Protein AF-A0AAN9B1Q4-F1 (afdb_monomer)

Organism: NCBI:txid31220

InterPro domains:
  IPR000157 Toll/interleukin-1 receptor homology (TIR) domain [PS50104] (232-283)
  IPR000483 Cysteine-rich flanking region, C-terminal [SM00082] (105-168)
  IPR032675 Leucine-rich repeat domain superfamily [G3DSA:3.80.10.10] (9-176)
  IPR035897 Toll/interleukin-1 receptor homology (TIR) domain superfamily [G3DSA:3.40.50.10140] (231-283)
  IPR035897 Toll/interleukin-1 receptor homology (TIR) domain superfamily [SSF52200] (232-282)

Sequence (283 aa):
MNTNVDMYEEDVYQLLLPLKSLTKLTLHSISKGSLPPDLLWRLPNLKTLVFTGNNLVSSTLGRALANVTTLTSLEVNSNRITVVNENTLPWEFRRTVKWLDMSKNPFSCTCDLMWFRSWLEAVQKNKSVTVKAYPGYNKKFSTYRCHSPVSWKNKDLRVFFASEDLCTVQNPYVVVGVAGGCVLMGLVVLVLAVYRYRWHLRFYLYRLRRSRQLPSQVPGGLLTGGEAVEFFPFDAYLAHSAQDLDWIHDELLPLVEVEHGLRLFVEERDSIPGSLIVDNITK

Mean predicted aligned error: 16.38 Å

Radius of gyration: 47.39 Å; Cα contacts (8 Å, |Δi|>4): 374; chains: 1; bounding box: 82×61×135 Å

pLDDT: mean 82.73, std 15.27, range [33.78, 97.81]

Structure (mmCIF, N/CA/C/O backbone):
data_AF-A0AAN9B1Q4-F1
#
_entry.id   AF-A0AAN9B1Q4-F1
#
loop_
_atom_site.group_PDB
_atom_site.id
_atom_site.type_symbol
_atom_site.label_atom_id
_atom_site.label_alt_id
_atom_site.label_comp_id
_atom_site.label_asym_id
_atom_site.label_entity_id
_atom_site.label_seq_id
_atom_site.pdbx_PDB_ins_code
_atom_site.Cartn_x
_atom_site.Cartn_y
_atom_site.Cartn_z
_atom_site.occupancy
_atom_site.B_iso_or_equiv
_atom_site.auth_seq_id
_atom_site.auth_comp_id
_atom_site.auth_asym_id
_atom_site.auth_atom_id
_atom_site.pdbx_PDB_model_num
ATOM 1 N N . MET A 1 1 ? -15.377 -37.212 38.840 1.00 45.53 1 MET A N 1
ATOM 2 C CA . MET A 1 1 ? -15.537 -36.798 37.431 1.00 45.53 1 MET A CA 1
ATOM 3 C C . MET A 1 1 ? -14.612 -35.616 37.213 1.00 45.53 1 MET A C 1
ATOM 5 O O . MET A 1 1 ? -14.804 -34.602 37.866 1.00 45.53 1 MET A O 1
ATOM 9 N N . ASN A 1 2 ? -13.553 -35.788 36.420 1.00 42.28 2 ASN A N 1
ATOM 10 C CA . ASN A 1 2 ? -12.604 -34.715 36.120 1.00 42.28 2 ASN A CA 1
ATOM 11 C C . ASN A 1 2 ? -13.283 -33.742 35.145 1.00 42.28 2 ASN A C 1
ATOM 13 O O . ASN A 1 2 ? -13.521 -34.104 33.997 1.00 42.28 2 ASN A O 1
ATOM 17 N N . THR A 1 3 ? -13.632 -32.543 35.603 1.00 53.28 3 THR A N 1
ATOM 18 C CA . THR A 1 3 ? -14.240 -31.476 34.789 1.00 53.28 3 THR A CA 1
ATOM 19 C C . THR A 1 3 ? -13.171 -30.510 34.285 1.00 53.28 3 THR A C 1
ATOM 21 O O . THR A 1 3 ? -13.289 -29.300 34.463 1.00 53.28 3 THR A O 1
ATOM 24 N N . ASN A 1 4 ? -12.098 -31.039 33.701 1.00 48.41 4 ASN A N 1
ATOM 25 C CA . ASN A 1 4 ? -11.127 -30.203 33.006 1.00 48.41 4 ASN A CA 1
ATOM 26 C C . ASN A 1 4 ? -11.565 -30.111 31.547 1.00 48.41 4 ASN A C 1
ATOM 28 O O . ASN A 1 4 ? -11.648 -31.128 30.860 1.00 48.41 4 ASN A O 1
ATOM 32 N N . VAL A 1 5 ? -11.902 -28.900 31.114 1.00 61.16 5 VAL A N 1
ATOM 33 C CA . VAL A 1 5 ? -12.187 -28.585 29.715 1.00 61.16 5 VAL A CA 1
ATOM 34 C C . VAL A 1 5 ? -11.008 -27.773 29.206 1.00 61.16 5 VAL A C 1
ATOM 36 O O . VAL A 1 5 ? -10.837 -26.617 29.592 1.00 61.16 5 VAL A O 1
ATOM 39 N N . ASP A 1 6 ? -10.199 -28.389 28.355 1.00 64.06 6 ASP A N 1
ATOM 40 C CA . ASP A 1 6 ? -9.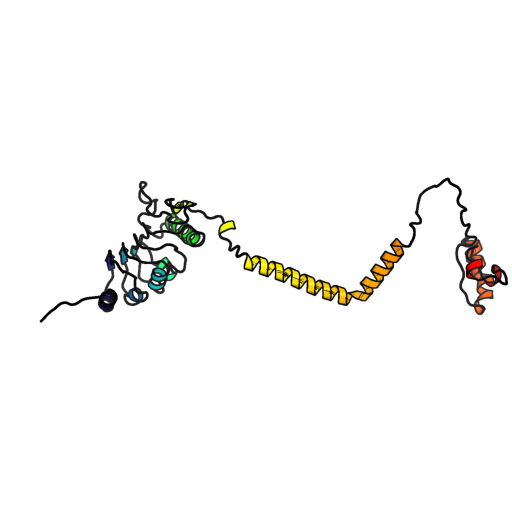158 -27.691 27.614 1.00 64.06 6 ASP A CA 1
ATOM 41 C C . ASP A 1 6 ? -9.799 -27.081 26.363 1.00 64.06 6 ASP A C 1
ATOM 43 O O . ASP A 1 6 ? -10.340 -27.798 25.525 1.00 64.06 6 ASP A O 1
ATOM 47 N N . MET A 1 7 ? -9.779 -25.751 26.257 1.00 59.59 7 MET A N 1
ATOM 48 C CA . MET A 1 7 ? -10.253 -25.030 25.073 1.00 59.59 7 MET A CA 1
ATOM 49 C C . MET A 1 7 ? -9.069 -24.492 24.278 1.00 59.59 7 MET A C 1
ATOM 51 O O . MET A 1 7 ? -8.192 -23.815 24.822 1.00 59.59 7 MET A O 1
ATOM 55 N N . TYR A 1 8 ? -9.076 -24.751 22.977 1.00 69.44 8 TYR A N 1
ATOM 56 C CA . TYR A 1 8 ? -8.133 -24.189 22.025 1.00 69.44 8 TYR A CA 1
ATOM 57 C C . TYR A 1 8 ? -8.682 -22.891 21.419 1.00 69.44 8 TYR A C 1
ATOM 59 O O . TYR A 1 8 ? -9.836 -22.510 21.604 1.00 69.44 8 TYR A O 1
ATOM 67 N N . GLU A 1 9 ? -7.831 -22.171 20.692 1.00 67.31 9 GLU A N 1
ATOM 68 C CA . GLU A 1 9 ? -8.180 -20.870 20.110 1.00 67.31 9 GLU A CA 1
ATOM 69 C C . GLU A 1 9 ? -9.355 -20.962 19.123 1.00 67.31 9 GLU A C 1
ATOM 71 O O . GLU A 1 9 ? -10.247 -20.114 19.131 1.00 67.31 9 GLU A O 1
ATOM 76 N N . GLU A 1 10 ? -9.399 -22.041 18.339 1.00 70.25 10 GLU A N 1
ATOM 77 C CA . GLU A 1 10 ? -10.481 -22.314 17.392 1.00 70.25 10 GLU A CA 1
ATOM 78 C C . GLU A 1 10 ? -11.834 -22.461 18.103 1.00 70.25 10 GLU A C 1
ATOM 80 O O . GLU A 1 10 ? -12.846 -21.941 17.632 1.00 70.25 10 GLU A O 1
ATOM 85 N N . ASP A 1 11 ? -11.838 -23.079 19.288 1.00 73.12 11 ASP A N 1
ATOM 86 C CA . ASP A 1 11 ? -13.041 -23.270 20.100 1.00 73.12 11 ASP A CA 1
ATOM 87 C C . ASP A 1 11 ? -13.580 -21.927 20.605 1.00 73.12 11 ASP A C 1
ATOM 89 O O . ASP A 1 11 ? -14.790 -21.697 20.617 1.00 73.12 11 ASP A O 1
ATOM 93 N N . VAL A 1 12 ? -12.690 -20.987 20.947 1.00 76.31 12 VAL A N 1
ATOM 94 C CA . VAL A 1 12 ? -13.078 -19.622 21.337 1.00 76.31 12 VAL A CA 1
ATOM 95 C C . VAL A 1 12 ? -13.769 -18.905 20.178 1.00 76.31 12 VAL A C 1
ATOM 97 O O . VAL A 1 12 ? -14.789 -18.249 20.387 1.00 76.31 12 VAL A O 1
ATOM 100 N N . TYR A 1 13 ? -13.269 -19.044 18.948 1.00 77.50 13 TYR A N 1
ATOM 101 C CA . TYR A 1 13 ? -13.885 -18.407 17.783 1.00 77.50 13 TYR A CA 1
ATOM 102 C C . TYR A 1 13 ? -15.244 -19.014 17.430 1.00 77.50 13 TYR A C 1
ATOM 104 O O . TYR A 1 13 ? -16.161 -18.266 17.079 1.00 77.50 13 TYR A O 1
ATOM 112 N N . GLN A 1 14 ? -15.420 -20.329 17.601 1.00 80.69 14 GLN A N 1
ATOM 113 C CA . GLN A 1 14 ? -16.720 -20.983 17.423 1.00 80.69 14 GLN A CA 1
ATOM 114 C C . GLN A 1 14 ? -17.773 -20.445 18.401 1.00 80.69 14 GLN A C 1
ATOM 116 O O . GLN A 1 14 ? -18.925 -20.240 18.015 1.00 80.69 14 GLN A O 1
ATOM 121 N N . LEU A 1 15 ? -17.378 -20.113 19.634 1.00 83.31 15 LEU A N 1
ATOM 122 C CA . LEU A 1 15 ? -18.271 -19.508 20.629 1.00 83.31 15 LEU A CA 1
ATOM 123 C C . LEU A 1 15 ? -18.684 -18.067 20.294 1.00 83.31 15 LEU A C 1
ATOM 125 O O . LEU A 1 15 ? -19.696 -17.587 20.803 1.00 83.31 15 LEU A O 1
ATOM 129 N N . LEU A 1 16 ? -17.941 -17.372 19.427 1.00 84.81 16 LEU A N 1
ATOM 130 C CA . LEU A 1 16 ? -18.278 -16.014 18.991 1.00 84.81 16 LEU A CA 1
ATOM 131 C C . LEU A 1 16 ? -19.284 -15.999 17.832 1.00 84.81 16 LEU A C 1
ATOM 133 O O . LEU A 1 16 ? -20.022 -15.026 17.678 1.00 84.81 16 LEU A O 1
ATOM 137 N N . LEU A 1 17 ? -19.361 -17.066 17.029 1.00 84.50 17 LEU A N 1
ATOM 138 C CA . LEU A 1 17 ? -20.218 -17.120 15.835 1.00 84.50 17 LEU A CA 1
ATOM 139 C C . LEU A 1 17 ? -21.723 -16.901 16.091 1.00 84.50 17 LEU A C 1
ATOM 141 O O . LEU A 1 17 ? -22.370 -16.281 15.230 1.00 84.50 17 LEU A O 1
ATOM 145 N N . PRO A 1 18 ? -22.309 -17.363 17.217 1.00 89.62 18 PRO A N 1
ATOM 146 C CA . PRO A 1 18 ? -23.714 -17.120 17.538 1.00 89.62 18 PRO A CA 1
ATOM 147 C C . PRO A 1 18 ? -24.017 -15.662 17.913 1.00 89.62 18 PRO A C 1
ATOM 149 O O . PRO A 1 18 ? -25.175 -15.248 17.866 1.00 89.62 18 PRO A O 1
ATOM 152 N N . LEU A 1 19 ? -23.008 -14.857 18.266 1.00 89.25 19 LEU A N 1
ATOM 153 C CA . LEU A 1 19 ? -23.178 -13.509 18.820 1.00 89.25 19 LEU A CA 1
ATOM 154 C C . LEU A 1 19 ? -23.464 -12.460 17.729 1.00 89.25 19 LEU A C 1
ATOM 156 O O . LEU A 1 19 ? -22.702 -11.519 17.518 1.00 89.25 19 LEU A O 1
ATOM 160 N N . LYS A 1 20 ? -24.596 -12.587 17.027 1.00 89.06 20 LYS A N 1
ATOM 161 C CA . LYS A 1 20 ? -24.953 -11.703 15.898 1.00 89.06 20 LYS A CA 1
ATOM 162 C C . LYS A 1 20 ? -25.157 -10.238 16.282 1.00 89.06 20 LYS A C 1
ATOM 164 O O . LYS A 1 20 ? -24.970 -9.367 15.436 1.00 89.06 20 LYS A O 1
ATOM 169 N N . SER A 1 21 ? -25.499 -9.954 17.536 1.00 92.94 21 SER A N 1
ATOM 170 C CA . SER A 1 21 ? -25.686 -8.590 18.056 1.00 92.94 21 SER A CA 1
ATOM 171 C C . SER A 1 21 ? -24.391 -7.943 18.559 1.00 92.94 21 SER A C 1
ATOM 173 O O . SER A 1 21 ? -24.427 -6.826 19.074 1.00 92.94 21 SER A O 1
ATOM 175 N N . LEU A 1 22 ? -23.248 -8.630 18.453 1.00 92.62 22 LEU A N 1
ATOM 176 C CA . LEU A 1 22 ? -21.974 -8.125 18.950 1.00 92.62 22 LEU A CA 1
ATOM 177 C C . LEU A 1 22 ? -21.543 -6.880 18.164 1.00 92.62 22 LEU A C 1
ATOM 179 O O . LEU A 1 22 ? -21.356 -6.926 16.951 1.00 92.62 22 LEU A O 1
ATOM 183 N N . THR A 1 23 ? -21.361 -5.764 18.869 1.00 94.44 23 THR A N 1
ATOM 184 C CA . THR A 1 23 ? -20.956 -4.477 18.276 1.00 94.44 23 THR A CA 1
ATOM 185 C C . THR A 1 23 ? -19.492 -4.138 18.534 1.00 94.44 23 THR A C 1
ATOM 187 O O . THR A 1 23 ? -18.871 -3.424 17.744 1.00 94.44 23 THR A O 1
ATOM 190 N N . LYS A 1 24 ? -18.921 -4.672 19.616 1.00 95.19 24 LYS A N 1
ATOM 191 C CA . LYS A 1 24 ? -17.523 -4.497 19.998 1.00 95.19 24 LYS A CA 1
ATOM 192 C C . LYS A 1 24 ? -16.929 -5.842 20.395 1.00 95.19 24 LYS A C 1
ATOM 194 O O . LYS A 1 24 ? -17.458 -6.501 21.284 1.00 95.19 24 LYS A O 1
ATOM 199 N N . LEU A 1 25 ? -15.821 -6.206 19.760 1.00 92.19 25 LEU A N 1
ATOM 200 C CA . LEU A 1 25 ? -15.036 -7.395 20.075 1.00 92.19 25 LEU A CA 1
ATOM 201 C C . LEU A 1 25 ? -13.647 -6.955 20.531 1.00 92.19 25 LEU A C 1
ATOM 203 O O . LEU A 1 25 ? -12.976 -6.192 19.835 1.00 92.19 25 LEU A O 1
ATOM 207 N N . THR A 1 26 ? -13.233 -7.441 21.696 1.00 91.25 26 THR A N 1
ATOM 208 C CA . THR A 1 26 ? -11.952 -7.107 22.317 1.00 91.25 26 THR A CA 1
ATOM 209 C C . THR A 1 26 ? -11.206 -8.394 22.649 1.00 91.25 26 THR A C 1
ATOM 211 O O . THR A 1 26 ? -11.715 -9.210 23.411 1.00 91.25 26 THR A O 1
ATOM 214 N N . LEU A 1 27 ? -10.008 -8.563 22.094 1.00 87.69 27 LEU A N 1
ATOM 215 C CA . LEU A 1 27 ? -9.151 -9.736 22.240 1.00 87.69 27 LEU A CA 1
ATOM 216 C C . LEU A 1 27 ? -7.706 -9.271 22.486 1.00 87.69 27 LEU A C 1
ATOM 218 O O . LEU A 1 27 ? -7.063 -8.694 21.606 1.00 87.69 27 LEU A O 1
ATOM 222 N N . HIS A 1 28 ? -7.195 -9.512 23.693 1.00 84.25 28 HIS A N 1
ATOM 223 C CA . HIS A 1 28 ? -5.871 -9.063 24.131 1.00 84.25 28 HIS A CA 1
ATOM 224 C C . HIS A 1 28 ? -4.964 -10.245 24.462 1.00 84.25 28 HIS A C 1
ATOM 226 O O . HIS A 1 28 ? -5.379 -11.140 25.194 1.00 84.25 28 HIS A O 1
ATOM 232 N N . SER A 1 29 ? -3.712 -10.196 23.999 1.00 76.00 29 SER A N 1
ATOM 233 C CA . SER A 1 29 ? -2.635 -11.105 24.429 1.00 76.00 29 SER A CA 1
ATOM 234 C C . SER A 1 29 ? -2.957 -12.605 24.316 1.00 76.00 29 SER A C 1
ATOM 236 O O . SER A 1 29 ? -2.500 -13.415 25.123 1.00 76.00 29 SER A O 1
ATOM 238 N N . ILE A 1 30 ? -3.721 -12.990 23.298 1.00 73.81 30 ILE A N 1
ATOM 239 C CA . ILE A 1 30 ? -3.938 -14.377 22.899 1.00 73.81 30 ILE A CA 1
ATOM 240 C C . ILE A 1 30 ? -2.644 -14.829 22.215 1.00 73.81 30 ILE A C 1
ATOM 242 O O . ILE A 1 30 ? -2.348 -14.478 21.074 1.00 73.81 30 ILE A O 1
ATOM 246 N N . SER A 1 31 ? -1.812 -15.556 22.960 1.00 55.88 31 SER A N 1
ATOM 247 C CA . SER A 1 31 ? -0.397 -15.825 22.656 1.00 55.88 31 SER A CA 1
ATOM 248 C C . SER A 1 31 ? -0.127 -16.579 21.341 1.00 55.88 31 SER A C 1
ATOM 250 O O . SER A 1 31 ? 1.005 -16.553 20.852 1.00 55.88 31 SER A O 1
ATOM 252 N N . LYS A 1 32 ? -1.149 -17.202 20.736 1.00 63.12 32 LYS A N 1
ATOM 253 C CA . LYS A 1 32 ? -1.114 -17.873 19.418 1.00 63.12 32 LYS A CA 1
ATOM 254 C C . LYS A 1 32 ? -2.010 -17.202 18.351 1.00 63.12 32 LYS A C 1
ATOM 256 O O . LYS A 1 32 ? -1.926 -17.556 17.178 1.00 63.12 32 LYS A O 1
ATOM 261 N N . GLY A 1 33 ? -2.687 -16.124 18.759 1.00 61.00 33 GLY A N 1
ATOM 262 C CA . GLY A 1 33 ? -3.753 -15.361 18.115 1.00 61.00 33 GLY A CA 1
ATOM 263 C C . GLY A 1 33 ? -3.608 -15.056 16.632 1.00 61.00 33 GLY A C 1
ATOM 264 O O . GLY A 1 33 ? -3.034 -14.011 16.306 1.00 61.00 33 GLY A O 1
ATOM 265 N N . SER A 1 34 ? -4.183 -15.873 15.750 1.00 69.31 34 SER A N 1
ATOM 266 C CA . SER A 1 34 ? -4.430 -15.488 14.354 1.00 69.31 34 SER A CA 1
ATOM 267 C C . SER A 1 34 ? -5.919 -15.199 14.195 1.00 69.31 34 SER A C 1
ATOM 269 O O . SER A 1 34 ? -6.743 -16.047 14.511 1.00 69.31 34 SER A O 1
ATOM 271 N N . LEU A 1 35 ? -6.275 -14.004 13.722 1.00 81.94 35 LEU A N 1
ATOM 272 C CA . LEU A 1 35 ? -7.672 -13.652 13.476 1.00 81.94 35 LEU A CA 1
ATOM 273 C C . LEU A 1 35 ? -8.222 -14.521 12.326 1.00 81.94 35 LEU A C 1
ATOM 275 O O . LEU A 1 35 ? -7.718 -14.380 11.207 1.00 81.94 35 LEU A O 1
ATOM 279 N N . PRO A 1 36 ? -9.231 -15.385 12.543 1.00 82.81 36 PRO A N 1
ATOM 280 C CA . PRO A 1 36 ? -9.784 -16.198 11.470 1.00 82.81 36 PRO A CA 1
ATOM 281 C C . PRO A 1 36 ? -10.360 -15.285 10.382 1.00 82.81 36 PRO A C 1
ATOM 283 O O . PRO A 1 36 ? -11.092 -14.345 10.713 1.00 82.81 36 PRO A O 1
ATOM 286 N N . PRO A 1 37 ? -10.056 -15.530 9.096 1.00 79.19 37 PRO A N 1
ATOM 287 C CA . PRO A 1 37 ? -10.530 -14.685 8.006 1.00 79.19 37 PRO A CA 1
ATOM 288 C C . PRO A 1 37 ? -12.050 -14.497 7.978 1.00 79.19 37 PRO A C 1
ATOM 290 O O . PRO A 1 37 ? -12.522 -13.422 7.640 1.00 79.19 37 PRO A O 1
ATOM 293 N N . ASP A 1 38 ? -12.822 -15.515 8.353 1.00 85.06 38 ASP A N 1
ATOM 294 C CA . ASP A 1 38 ? -14.280 -15.503 8.247 1.00 85.06 38 ASP A CA 1
ATOM 295 C C . ASP A 1 38 ? -15.001 -15.027 9.515 1.00 85.06 38 ASP A C 1
ATOM 297 O O . ASP A 1 38 ? -16.207 -14.763 9.472 1.00 85.06 38 ASP A O 1
ATOM 301 N N . LEU A 1 39 ? -14.288 -14.859 10.635 1.00 87.31 39 LEU A N 1
ATOM 302 C CA . LEU A 1 39 ? -14.888 -14.461 11.910 1.00 87.31 39 LEU A CA 1
ATOM 303 C C . LEU A 1 39 ? -15.626 -13.124 11.785 1.00 87.31 39 LEU A C 1
ATOM 305 O O . LEU A 1 39 ? -16.782 -13.007 12.194 1.00 87.31 39 LEU A O 1
ATOM 309 N N . LEU A 1 40 ? -14.974 -12.119 11.194 1.00 89.38 40 LEU A N 1
ATOM 310 C CA . LEU A 1 40 ? -15.562 -10.785 11.061 1.00 89.38 40 LEU A CA 1
ATOM 311 C C . LEU A 1 40 ? -16.748 -10.773 10.092 1.00 89.38 40 LEU A C 1
ATOM 313 O O . LEU A 1 40 ? -17.704 -10.034 10.309 1.00 89.38 40 LEU A O 1
ATOM 317 N N . TRP A 1 41 ? -16.734 -11.629 9.067 1.00 89.75 41 TRP A N 1
ATOM 318 C CA . TRP A 1 41 ? -17.828 -11.745 8.096 1.00 89.75 41 TRP A CA 1
ATOM 319 C C . TRP A 1 41 ? -19.100 -12.300 8.737 1.00 89.75 41 TRP A C 1
ATOM 321 O O . TRP A 1 41 ? -20.214 -11.973 8.332 1.00 89.75 41 TRP A O 1
ATOM 331 N N . ARG A 1 42 ? -18.942 -13.138 9.767 1.00 89.31 42 ARG A N 1
ATOM 332 C CA . ARG A 1 42 ? -20.049 -13.760 10.501 1.00 89.31 42 ARG A CA 1
ATOM 333 C C . ARG A 1 42 ? -20.607 -12.879 11.622 1.00 89.31 42 ARG A C 1
ATOM 335 O O . ARG A 1 42 ? -21.599 -13.282 12.241 1.00 89.31 42 ARG A O 1
ATOM 342 N N . LEU A 1 43 ? -20.024 -11.701 11.861 1.00 90.75 43 LEU A N 1
ATOM 343 C CA . LEU A 1 43 ? -20.432 -10.724 12.873 1.00 90.75 43 LEU A CA 1
ATOM 344 C C . LEU A 1 43 ? -20.968 -9.441 12.198 1.00 90.75 43 LEU A C 1
ATOM 346 O O . LEU A 1 43 ? -20.294 -8.411 12.193 1.00 90.75 43 LEU A O 1
ATOM 350 N N . PRO A 1 44 ? -22.197 -9.468 11.644 1.00 89.94 44 PRO A N 1
ATOM 351 C CA . PRO A 1 44 ? -22.702 -8.419 10.751 1.00 89.94 44 PRO A CA 1
ATOM 352 C C . PRO A 1 44 ? -22.931 -7.063 11.430 1.00 89.94 44 PRO A C 1
ATOM 354 O O . PRO A 1 44 ? -23.078 -6.061 10.746 1.00 89.94 44 PRO A O 1
ATOM 357 N N . ASN A 1 45 ? -22.984 -7.011 12.763 1.00 92.81 45 ASN A N 1
ATOM 358 C CA . ASN A 1 45 ? -23.200 -5.776 13.521 1.00 92.81 45 ASN A CA 1
ATOM 359 C C . ASN A 1 45 ? -21.918 -5.227 14.162 1.00 92.81 45 ASN A C 1
ATOM 361 O O . ASN A 1 45 ? -21.976 -4.244 14.908 1.00 92.81 45 ASN A O 1
ATOM 365 N N . LEU A 1 46 ? -20.764 -5.845 13.890 1.00 94.31 46 LEU A N 1
ATOM 366 C CA . LEU A 1 46 ? -19.510 -5.463 14.518 1.00 94.31 46 LEU A CA 1
ATOM 367 C C . LEU A 1 46 ? -19.044 -4.099 13.999 1.00 94.31 46 LEU A C 1
ATOM 369 O O . LEU A 1 46 ? -18.875 -3.896 12.797 1.00 94.31 46 LEU A O 1
ATOM 373 N N . LYS A 1 47 ? -18.820 -3.163 14.925 1.00 96.38 47 LYS A N 1
ATOM 374 C CA . LYS A 1 47 ? -18.379 -1.785 14.650 1.00 96.38 47 LYS A CA 1
ATOM 375 C C . LYS A 1 47 ? -16.972 -1.502 15.157 1.00 96.38 47 LYS A C 1
ATOM 377 O O . LYS A 1 47 ? -16.291 -0.649 14.585 1.00 96.38 47 LYS A O 1
ATOM 382 N N . THR A 1 48 ? -16.543 -2.205 16.202 1.00 96.75 48 THR A N 1
ATOM 383 C CA . THR A 1 48 ? -15.242 -2.002 16.843 1.00 96.75 48 THR A CA 1
ATOM 384 C C . THR A 1 48 ? -14.538 -3.332 17.054 1.00 96.75 48 THR A C 1
ATOM 386 O O . THR A 1 48 ? -15.075 -4.215 17.722 1.00 96.75 48 THR A O 1
ATOM 389 N N . LEU A 1 49 ? -13.319 -3.441 16.535 1.00 94.75 49 LEU A N 1
ATOM 390 C CA . LEU A 1 49 ? -12.423 -4.563 16.779 1.00 94.75 49 LEU A CA 1
ATOM 391 C C . LEU A 1 49 ? -11.170 -4.062 17.493 1.00 94.75 49 LEU A C 1
ATOM 393 O O . LEU A 1 49 ? -10.456 -3.208 16.972 1.00 94.75 49 LEU A O 1
ATOM 397 N N . VAL A 1 50 ? -10.897 -4.628 18.664 1.00 94.19 50 VAL A N 1
ATOM 398 C CA . VAL A 1 50 ? -9.656 -4.426 19.411 1.00 94.19 50 VAL A CA 1
ATOM 399 C C . VAL A 1 50 ? -8.935 -5.767 19.475 1.00 94.19 50 VAL A C 1
ATOM 401 O O . VAL A 1 50 ? -9.389 -6.682 20.151 1.00 94.19 50 VAL A O 1
ATOM 404 N N . PHE A 1 51 ? -7.832 -5.897 18.749 1.00 92.19 51 PHE A N 1
ATOM 405 C CA . PHE A 1 51 ? -7.011 -7.100 18.643 1.00 92.19 51 PHE A CA 1
ATOM 406 C C . PHE A 1 51 ? -5.548 -6.745 18.944 1.00 92.19 51 PHE A C 1
ATOM 408 O O . PHE A 1 51 ? -4.686 -6.773 18.067 1.00 92.19 51 PHE A O 1
ATOM 415 N N . THR A 1 52 ? -5.268 -6.333 20.180 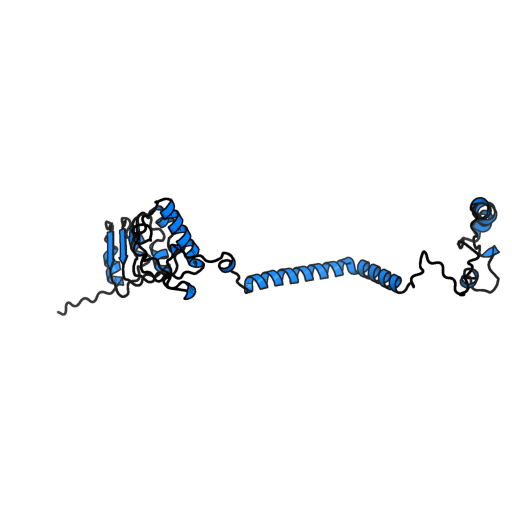1.00 91.31 52 THR A N 1
ATOM 416 C CA . THR A 1 52 ? -3.972 -5.765 20.589 1.00 91.31 52 THR A CA 1
ATOM 417 C C . THR A 1 52 ? -3.065 -6.816 21.227 1.00 91.31 52 THR A C 1
ATOM 419 O O . THR A 1 52 ? -3.502 -7.542 22.119 1.00 91.31 52 THR A O 1
ATOM 422 N N . GLY A 1 53 ? -1.774 -6.817 20.879 1.00 90.06 53 GLY A N 1
ATOM 423 C CA . GLY A 1 53 ? -0.779 -7.653 21.570 1.00 90.06 53 GLY A CA 1
ATOM 424 C C . GLY A 1 53 ? -0.766 -9.123 21.141 1.00 90.06 53 GLY A C 1
ATOM 425 O O . GLY A 1 53 ? -0.389 -9.973 21.941 1.00 90.06 53 GLY A O 1
ATOM 426 N N . ASN A 1 54 ? -1.204 -9.428 19.917 1.00 89.38 54 ASN A N 1
ATOM 427 C CA . ASN A 1 54 ? -1.296 -10.789 19.377 1.00 89.38 54 ASN A CA 1
ATOM 428 C C . ASN A 1 54 ? -0.252 -11.013 18.256 1.00 89.38 54 ASN A C 1
ATOM 430 O O . ASN A 1 54 ? 0.702 -10.247 18.104 1.00 89.38 54 ASN A O 1
ATOM 434 N N . ASN A 1 55 ? -0.419 -12.064 17.443 1.00 89.25 55 ASN A N 1
ATOM 435 C CA . ASN A 1 55 ? 0.476 -12.400 16.326 1.00 89.25 55 ASN A CA 1
ATOM 436 C C . ASN A 1 55 ? -0.135 -12.081 14.948 1.00 89.25 55 ASN A C 1
ATOM 438 O O . ASN A 1 55 ? 0.177 -12.751 13.962 1.00 89.25 55 ASN A O 1
ATOM 442 N N . LEU A 1 56 ? -0.996 -11.061 14.850 1.00 90.94 56 LEU A N 1
ATOM 443 C CA . LEU A 1 56 ? -1.660 -10.725 13.590 1.00 90.94 56 LEU A CA 1
ATOM 444 C C . LEU A 1 56 ? -0.655 -10.269 12.523 1.00 90.94 56 LEU A C 1
ATOM 446 O O . LEU A 1 56 ? 0.174 -9.394 12.771 1.00 90.94 56 LEU A O 1
ATOM 450 N N . VAL A 1 57 ? -0.773 -10.834 11.322 1.00 93.00 57 VAL A N 1
ATOM 451 C CA . VAL A 1 57 ? 0.043 -10.498 10.145 1.00 93.00 57 VAL A CA 1
ATOM 452 C C . VAL A 1 57 ? -0.802 -9.834 9.059 1.00 93.00 57 VAL A C 1
ATOM 454 O O . VAL A 1 57 ? -2.021 -10.010 9.005 1.00 93.00 57 VAL A O 1
ATOM 457 N N . SER A 1 58 ? -0.145 -9.100 8.159 1.00 93.69 58 SER A N 1
ATOM 458 C CA . SER A 1 58 ? -0.780 -8.293 7.109 1.00 93.69 58 SER A CA 1
ATOM 459 C C . SER A 1 58 ? -1.775 -9.063 6.233 1.00 93.69 58 SER A C 1
ATOM 461 O O . SER A 1 58 ? -2.888 -8.595 6.004 1.00 93.69 58 SER A O 1
ATOM 463 N N . SER A 1 59 ? -1.406 -10.262 5.773 1.00 91.38 59 SER A N 1
ATOM 464 C CA . SER A 1 59 ? -2.242 -11.081 4.883 1.00 91.38 59 SER A CA 1
ATOM 465 C C . SER A 1 59 ? -3.514 -11.591 5.563 1.00 91.38 59 SER A C 1
ATOM 467 O O . SER A 1 59 ? -4.575 -11.662 4.945 1.00 91.38 59 SER A O 1
ATOM 469 N N . THR A 1 60 ? -3.429 -11.947 6.843 1.00 91.06 60 THR A N 1
ATOM 470 C CA . THR A 1 60 ? -4.581 -12.399 7.627 1.00 91.06 60 THR A CA 1
ATOM 471 C C . THR A 1 60 ? -5.528 -11.244 7.925 1.00 91.06 60 THR A C 1
ATOM 473 O O . THR A 1 60 ? -6.732 -11.409 7.755 1.00 91.06 60 THR A O 1
ATOM 476 N N . LEU A 1 61 ? -5.002 -10.061 8.264 1.00 93.38 61 LEU A N 1
ATOM 477 C CA . LEU A 1 61 ? -5.825 -8.863 8.444 1.00 93.38 61 LEU A CA 1
ATOM 478 C C . LEU A 1 61 ? -6.569 -8.484 7.155 1.00 93.38 61 LEU A C 1
ATOM 480 O O . LEU A 1 61 ? -7.775 -8.262 7.202 1.00 93.38 61 LEU A O 1
ATOM 484 N N . GLY A 1 62 ? -5.877 -8.467 6.011 1.00 94.12 62 GLY A N 1
ATOM 485 C CA . GLY A 1 62 ? -6.489 -8.148 4.719 1.00 94.12 62 GLY A CA 1
ATOM 486 C C . GLY A 1 62 ? -7.639 -9.084 4.356 1.00 94.12 62 GLY A C 1
ATOM 487 O O . GLY A 1 62 ? -8.713 -8.627 3.971 1.00 94.12 62 GLY A O 1
ATOM 488 N N . ARG A 1 63 ? -7.454 -10.395 4.568 1.00 92.75 63 ARG A N 1
ATOM 489 C CA . ARG A 1 63 ? -8.527 -11.381 4.384 1.00 92.75 63 ARG A CA 1
ATOM 490 C C . ARG A 1 63 ? -9.678 -11.153 5.363 1.00 92.75 63 ARG A C 1
ATOM 492 O O . ARG A 1 63 ? -10.815 -11.102 4.926 1.00 92.75 63 ARG A O 1
ATOM 499 N N . ALA A 1 64 ? -9.400 -10.954 6.650 1.00 91.56 64 ALA A N 1
ATOM 500 C CA . ALA A 1 64 ? -10.447 -10.745 7.650 1.00 91.56 64 ALA A CA 1
ATOM 501 C C . ALA A 1 64 ? -11.290 -9.485 7.391 1.00 91.56 64 ALA A C 1
ATOM 503 O O . ALA A 1 64 ? -12.491 -9.478 7.641 1.00 91.56 64 ALA A O 1
ATOM 504 N N . LEU A 1 65 ? -10.673 -8.422 6.870 1.00 93.88 65 LEU A N 1
ATOM 505 C CA . LEU A 1 65 ? -11.354 -7.173 6.521 1.00 93.88 65 LEU A CA 1
ATOM 506 C C . LEU A 1 65 ? -12.030 -7.202 5.145 1.00 93.88 65 LEU A C 1
ATOM 508 O O . LEU A 1 65 ? -12.803 -6.291 4.837 1.00 93.88 65 LEU A O 1
ATOM 512 N N . ALA A 1 66 ? -11.754 -8.205 4.306 1.00 90.19 66 ALA A N 1
ATOM 513 C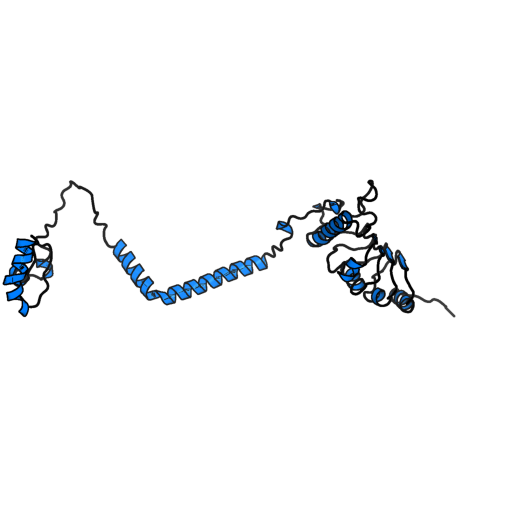 CA . ALA A 1 66 ? -12.434 -8.347 3.024 1.00 90.19 66 ALA A CA 1
ATOM 514 C C . ALA A 1 66 ? -13.946 -8.453 3.268 1.00 90.19 66 ALA A C 1
ATOM 516 O O . ALA A 1 66 ? -14.371 -9.132 4.191 1.00 90.19 66 ALA A O 1
ATOM 517 N N . ASN A 1 67 ? -14.771 -7.762 2.485 1.00 84.06 67 ASN A N 1
ATOM 518 C CA . ASN A 1 67 ? -16.237 -7.763 2.618 1.00 84.06 67 ASN A CA 1
ATOM 519 C C . ASN A 1 67 ? -16.808 -7.238 3.956 1.00 84.06 67 ASN A C 1
ATOM 521 O O . ASN A 1 67 ? -18.022 -7.285 4.151 1.00 84.06 67 ASN A O 1
ATOM 525 N N . VAL A 1 68 ? -15.988 -6.703 4.867 1.00 89.06 68 VAL A N 1
ATOM 526 C CA . VAL A 1 68 ? -16.476 -6.087 6.110 1.00 89.06 68 VAL A CA 1
ATOM 527 C C . VAL A 1 68 ? -16.824 -4.621 5.855 1.00 89.06 68 VAL A C 1
ATOM 529 O O . VAL A 1 68 ? -15.942 -3.798 5.623 1.00 89.06 68 VAL A O 1
ATOM 532 N N . THR A 1 69 ? -18.112 -4.284 5.945 1.00 90.06 69 THR A N 1
ATOM 533 C CA . THR A 1 69 ? -18.647 -2.937 5.654 1.00 90.06 69 THR A CA 1
ATOM 534 C C . THR A 1 69 ? -19.201 -2.206 6.880 1.00 90.06 69 THR A C 1
ATOM 536 O O . THR A 1 69 ? -19.598 -1.046 6.795 1.00 90.06 69 THR A O 1
ATOM 539 N N . THR A 1 70 ? -19.243 -2.852 8.045 1.00 92.81 70 THR A N 1
ATOM 540 C CA . THR A 1 70 ? -19.815 -2.265 9.271 1.00 92.81 70 THR A CA 1
ATOM 541 C C . THR A 1 70 ? -18.766 -1.753 10.246 1.00 92.81 70 THR A C 1
ATOM 543 O O . THR A 1 70 ? -19.075 -0.945 11.127 1.00 92.81 70 THR A O 1
ATOM 546 N N . LEU A 1 71 ? -17.520 -2.207 10.098 1.00 95.38 71 LEU A N 1
ATOM 547 C CA . LEU A 1 71 ? -16.444 -1.898 11.026 1.00 95.38 71 LEU A CA 1
ATOM 548 C C . LEU A 1 71 ? -16.003 -0.437 10.869 1.00 95.38 71 LEU A C 1
ATOM 550 O O . LEU A 1 71 ? -15.611 0.006 9.791 1.00 95.38 71 LEU A O 1
ATOM 554 N N . THR A 1 72 ? -16.055 0.310 11.969 1.00 97.00 72 THR A N 1
ATOM 555 C CA . THR A 1 72 ? -15.699 1.738 12.034 1.00 97.00 72 THR A CA 1
ATOM 556 C C . THR A 1 72 ? -14.446 2.015 12.857 1.00 97.00 72 THR A C 1
ATOM 558 O O . THR A 1 72 ? -13.831 3.069 12.697 1.00 97.00 72 THR A O 1
ATOM 561 N N . SER A 1 73 ? -14.067 1.095 13.746 1.00 97.38 73 SER A N 1
ATOM 562 C CA . SER A 1 73 ? -12.900 1.222 14.615 1.00 97.38 73 SER A CA 1
ATOM 563 C C . SER A 1 73 ? -12.071 -0.057 14.596 1.00 97.38 73 SER A C 1
ATOM 565 O O . SER A 1 73 ? -12.606 -1.143 14.834 1.00 97.38 73 SER A O 1
ATOM 567 N N . LEU A 1 74 ? -10.775 0.082 14.316 1.00 96.88 74 LEU A N 1
ATOM 568 C CA . LEU A 1 74 ? -9.815 -1.016 14.261 1.00 96.88 74 LEU A CA 1
ATOM 569 C C . LEU A 1 74 ? -8.575 -0.681 15.098 1.00 96.88 74 LEU A C 1
ATOM 571 O O . LEU A 1 74 ? -7.789 0.193 14.735 1.00 96.88 74 LEU A O 1
ATOM 575 N N . GLU A 1 75 ? -8.370 -1.415 16.188 1.00 95.44 75 GLU A N 1
ATOM 576 C CA . GLU A 1 75 ? -7.176 -1.331 17.032 1.00 95.44 75 GLU A CA 1
ATOM 577 C C . GLU A 1 75 ? -6.405 -2.655 16.947 1.00 95.44 75 GLU A C 1
ATOM 579 O O . GLU A 1 75 ? -6.795 -3.655 17.536 1.00 95.44 75 GLU A O 1
ATOM 584 N N . VAL A 1 76 ? -5.311 -2.675 16.187 1.00 94.62 76 VAL A N 1
ATOM 585 C CA . VAL A 1 76 ? -4.430 -3.835 15.944 1.00 94.62 76 VAL A CA 1
ATOM 586 C C . VAL A 1 76 ? -2.980 -3.510 16.309 1.00 94.62 76 VAL A C 1
ATOM 588 O O . VAL A 1 76 ? -2.019 -3.987 15.698 1.00 94.62 76 VAL A O 1
ATOM 591 N N . ASN A 1 77 ? -2.797 -2.668 17.318 1.00 93.81 77 ASN A N 1
ATOM 592 C CA . ASN A 1 77 ? -1.486 -2.284 17.812 1.00 93.81 77 ASN A CA 1
ATOM 593 C C . ASN A 1 77 ? -0.746 -3.449 18.494 1.00 93.81 77 ASN A C 1
ATOM 595 O O . ASN A 1 77 ? -1.359 -4.376 19.024 1.00 93.81 77 ASN A O 1
ATOM 599 N N . SER A 1 78 ? 0.587 -3.387 18.506 1.00 93.06 78 SER A N 1
ATOM 600 C CA . SER A 1 78 ? 1.459 -4.427 19.079 1.00 93.06 78 SER A CA 1
ATOM 601 C C . SER A 1 78 ? 1.239 -5.824 18.466 1.00 93.06 78 SER A C 1
ATOM 603 O O . SER A 1 78 ? 1.130 -6.802 19.198 1.00 93.06 78 SER A O 1
ATOM 605 N N . ASN A 1 79 ? 1.143 -5.917 17.137 1.00 94.06 79 ASN A N 1
ATOM 606 C CA . ASN A 1 79 ? 1.067 -7.184 16.396 1.00 94.06 79 ASN A CA 1
ATOM 607 C C . ASN A 1 79 ? 2.325 -7.392 15.523 1.00 94.06 79 ASN A C 1
ATOM 609 O O . ASN A 1 79 ? 3.367 -6.779 15.763 1.00 94.06 79 ASN A O 1
ATOM 613 N N . ARG A 1 80 ? 2.250 -8.264 14.508 1.00 94.06 80 ARG A N 1
ATOM 614 C CA . ARG A 1 80 ? 3.333 -8.593 13.564 1.00 94.06 80 ARG A CA 1
ATOM 615 C C . ARG A 1 80 ? 3.050 -8.085 12.145 1.00 94.06 80 ARG A C 1
ATOM 617 O O . ARG A 1 80 ? 3.439 -8.715 11.163 1.00 94.06 80 ARG A O 1
ATOM 624 N N . ILE A 1 81 ? 2.359 -6.955 12.022 1.00 95.25 81 ILE A N 1
ATOM 625 C CA . ILE A 1 81 ? 2.041 -6.349 10.725 1.00 95.25 81 ILE A CA 1
ATOM 626 C C . ILE A 1 81 ? 3.300 -5.664 10.186 1.00 95.25 81 ILE A C 1
ATOM 628 O O . ILE A 1 81 ? 3.830 -4.743 10.802 1.00 95.25 81 ILE A O 1
ATOM 632 N N . THR A 1 82 ? 3.788 -6.115 9.034 1.00 95.81 82 THR A N 1
ATOM 633 C CA . THR A 1 82 ? 5.027 -5.602 8.432 1.00 95.81 82 THR A CA 1
ATOM 634 C C . THR A 1 82 ? 4.734 -4.658 7.273 1.00 95.81 82 THR A C 1
ATOM 636 O O . THR A 1 82 ? 5.244 -3.544 7.242 1.00 95.81 82 THR A O 1
ATOM 639 N N . VAL A 1 83 ? 3.879 -5.073 6.340 1.00 94.56 83 VAL A N 1
ATOM 640 C CA . VAL A 1 83 ? 3.507 -4.294 5.152 1.00 94.56 83 VAL A CA 1
ATOM 641 C C . VAL A 1 83 ? 2.010 -4.021 5.155 1.00 94.56 83 VAL A C 1
ATOM 643 O O . VAL A 1 83 ? 1.204 -4.907 5.438 1.00 94.56 83 VAL A O 1
ATOM 646 N N . VAL A 1 84 ? 1.616 -2.797 4.837 1.00 96.56 84 VAL A N 1
ATOM 647 C CA . VAL A 1 84 ? 0.213 -2.412 4.693 1.00 96.56 84 VAL A CA 1
ATOM 648 C C . VAL A 1 84 ? 0.041 -1.839 3.293 1.00 96.56 84 VAL A C 1
ATOM 650 O O . VAL A 1 84 ? 0.739 -0.907 2.911 1.00 96.56 84 VAL A O 1
ATOM 653 N N . ASN A 1 85 ? -0.861 -2.431 2.524 1.00 94.31 85 ASN A N 1
ATOM 654 C CA . ASN A 1 85 ? -1.212 -2.009 1.175 1.00 94.31 85 ASN A CA 1
ATOM 655 C C . ASN A 1 85 ? -2.736 -2.107 0.989 1.00 94.31 85 ASN A C 1
ATOM 657 O O . ASN A 1 85 ? -3.479 -2.365 1.941 1.00 94.31 85 ASN A O 1
ATOM 661 N N . GLU A 1 86 ? -3.196 -1.936 -0.244 1.00 94.44 86 GLU A N 1
ATOM 662 C CA . GLU A 1 86 ? -4.615 -1.969 -0.620 1.00 94.44 86 GLU A CA 1
ATOM 663 C C . GLU A 1 86 ? -5.286 -3.313 -0.333 1.00 94.44 86 GLU A C 1
ATOM 665 O O . GLU A 1 86 ? -6.492 -3.347 -0.099 1.00 94.44 86 GLU A O 1
ATOM 670 N N . ASN A 1 87 ? -4.509 -4.399 -0.297 1.00 92.75 87 ASN A N 1
ATOM 671 C CA . ASN A 1 87 ? -4.996 -5.726 0.066 1.00 92.75 87 ASN A CA 1
ATOM 672 C C . ASN A 1 87 ? -5.079 -5.896 1.589 1.00 92.75 87 ASN A C 1
ATOM 674 O O . ASN A 1 87 ? -5.999 -6.542 2.081 1.00 92.75 87 ASN A O 1
ATOM 678 N N . THR A 1 88 ? -4.145 -5.311 2.350 1.00 95.25 88 THR A N 1
ATOM 679 C CA . THR A 1 88 ? -4.189 -5.315 3.825 1.00 95.25 88 THR A CA 1
ATOM 680 C C . THR A 1 88 ? -5.341 -4.465 4.362 1.00 95.25 88 THR A C 1
ATOM 682 O O . THR A 1 88 ? -5.969 -4.849 5.345 1.00 95.25 88 THR A O 1
ATOM 685 N N . LEU A 1 89 ? -5.622 -3.318 3.731 1.00 95.75 89 LEU A N 1
ATOM 686 C CA . LEU A 1 89 ? -6.755 -2.439 4.044 1.00 95.75 89 LEU A CA 1
ATOM 687 C C . LEU A 1 89 ? -7.654 -2.286 2.800 1.00 95.75 89 LEU A C 1
ATOM 689 O O . LEU A 1 89 ? -7.526 -1.298 2.061 1.00 95.75 89 LEU A O 1
ATOM 693 N N . PRO A 1 90 ? -8.574 -3.243 2.567 1.00 94.88 90 PRO A N 1
ATOM 694 C CA . PRO A 1 90 ? -9.453 -3.251 1.402 1.00 94.88 90 PRO A CA 1
ATOM 695 C C . PRO A 1 90 ? -10.296 -1.982 1.267 1.00 94.88 90 PRO A C 1
ATOM 697 O O . PRO A 1 90 ? -10.581 -1.286 2.244 1.00 94.88 90 PRO A O 1
ATOM 700 N N . TRP A 1 91 ? -10.729 -1.696 0.037 1.00 94.06 91 TRP A N 1
ATOM 701 C CA . TRP A 1 91 ? -11.591 -0.551 -0.280 1.00 94.06 91 TRP A CA 1
ATOM 702 C C . TRP A 1 91 ? -12.850 -0.487 0.597 1.00 94.06 91 TRP A C 1
ATOM 704 O O . TRP A 1 91 ? -13.153 0.577 1.134 1.00 94.06 91 TRP A O 1
ATOM 714 N N . GLU A 1 92 ? -13.526 -1.620 0.799 1.00 91.31 92 GLU A N 1
ATOM 715 C CA . GLU A 1 92 ? -14.761 -1.683 1.591 1.00 91.31 92 GLU A CA 1
ATOM 716 C C . GLU A 1 92 ? -14.559 -1.182 3.025 1.00 91.31 92 GLU A C 1
ATOM 718 O O . GLU A 1 92 ? -15.295 -0.311 3.489 1.00 91.31 92 GLU A O 1
ATOM 723 N N . PHE A 1 93 ? -13.489 -1.633 3.684 1.00 94.25 93 PHE A N 1
ATOM 724 C CA . PHE A 1 93 ? -13.127 -1.174 5.023 1.00 94.25 93 PHE A CA 1
ATOM 725 C C . PHE A 1 93 ? -12.692 0.302 5.040 1.00 94.25 93 PHE A C 1
ATOM 727 O O . PHE A 1 93 ? -13.050 1.063 5.943 1.00 94.25 93 PHE A O 1
ATOM 734 N N . ARG A 1 94 ? -11.929 0.749 4.032 1.00 94.44 94 ARG A N 1
ATOM 735 C CA . ARG A 1 94 ? -11.439 2.138 3.955 1.00 94.44 94 ARG A CA 1
ATOM 736 C C . ARG A 1 94 ? -12.562 3.176 3.883 1.00 94.44 94 ARG A C 1
ATOM 738 O O . ARG A 1 94 ? -12.338 4.315 4.283 1.00 94.44 94 ARG A O 1
ATOM 745 N N . ARG A 1 95 ? -13.752 2.809 3.397 1.00 93.44 95 ARG A N 1
ATOM 746 C CA . ARG A 1 95 ? -14.925 3.701 3.351 1.00 93.44 95 ARG A CA 1
ATOM 747 C C . ARG A 1 95 ? -15.593 3.902 4.708 1.00 93.44 95 ARG A C 1
ATOM 749 O O . ARG A 1 95 ? -16.291 4.896 4.895 1.00 93.44 95 ARG A O 1
ATOM 756 N N . THR A 1 96 ? -15.435 2.951 5.623 1.00 94.75 96 THR A N 1
ATOM 757 C CA . THR A 1 96 ? -16.224 2.876 6.861 1.00 94.75 96 THR A CA 1
ATOM 758 C C . THR A 1 96 ? -15.392 3.222 8.089 1.00 94.75 96 THR A C 1
ATOM 760 O O . THR A 1 96 ? -15.936 3.702 9.087 1.00 94.75 96 THR A O 1
ATOM 763 N N . VAL A 1 97 ? -14.074 3.014 8.017 1.00 96.25 97 VAL A N 1
ATOM 764 C CA . VAL A 1 97 ? -13.142 3.295 9.108 1.00 96.25 97 VAL A CA 1
ATOM 765 C C . VAL A 1 97 ? -13.140 4.778 9.487 1.00 96.25 97 VAL A C 1
ATOM 767 O O . VAL A 1 97 ? -13.012 5.671 8.655 1.00 96.25 97 VAL A O 1
ATOM 770 N N . LYS A 1 98 ? -13.258 5.034 10.787 1.00 95.94 98 LYS A N 1
ATOM 771 C CA . LYS A 1 98 ? -13.167 6.360 11.414 1.00 95.94 98 LYS A CA 1
ATOM 772 C C . LYS A 1 98 ? -12.059 6.419 12.460 1.00 95.94 98 LYS A C 1
ATOM 774 O O . LYS A 1 98 ? -11.537 7.497 12.727 1.00 95.94 98 LYS A O 1
ATOM 779 N N . TRP A 1 99 ? -11.697 5.271 13.030 1.00 95.44 99 TRP A N 1
ATOM 780 C CA . TRP A 1 99 ? -10.690 5.133 14.079 1.00 95.44 99 TRP A CA 1
ATOM 781 C C . TRP A 1 99 ? -9.732 3.990 13.748 1.00 95.44 99 TRP A C 1
ATOM 783 O O . TRP A 1 99 ? -10.172 2.874 13.467 1.00 95.44 99 TRP A O 1
ATOM 793 N N . LEU A 1 100 ? -8.428 4.270 13.774 1.00 95.56 100 LEU A N 1
ATOM 794 C CA . LEU A 1 100 ? -7.388 3.295 13.449 1.00 95.56 100 LEU A CA 1
ATOM 795 C C . LEU A 1 100 ? -6.218 3.375 14.435 1.00 95.56 100 LEU A C 1
ATOM 797 O O . LEU A 1 100 ? -5.663 4.449 14.662 1.00 95.56 100 LEU A O 1
ATOM 801 N N . ASP A 1 101 ? -5.789 2.231 14.961 1.00 94.44 101 ASP A N 1
ATOM 802 C CA . ASP A 1 101 ? -4.538 2.087 15.707 1.00 94.44 101 ASP A CA 1
ATOM 803 C C . ASP A 1 101 ? -3.766 0.854 15.220 1.00 94.44 101 ASP A C 1
ATOM 805 O O . ASP A 1 101 ? -4.123 -0.279 15.522 1.00 94.44 101 ASP A O 1
ATOM 809 N N . MET A 1 102 ? -2.691 1.066 14.464 1.00 94.94 102 MET A N 1
ATOM 810 C CA . MET A 1 102 ? -1.736 0.032 14.055 1.00 94.94 102 MET A CA 1
ATOM 811 C C . MET A 1 102 ? -0.358 0.261 14.694 1.00 94.94 102 MET A C 1
ATOM 813 O O . MET A 1 102 ? 0.648 -0.256 14.209 1.00 94.94 102 MET A O 1
ATOM 817 N N . SER A 1 103 ? -0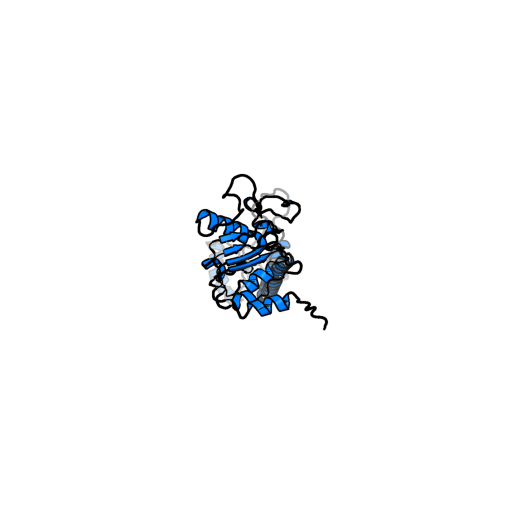.278 1.045 15.772 1.00 92.88 103 SER A N 1
ATOM 818 C CA . SER A 1 103 ? 0.991 1.381 16.420 1.00 92.88 103 SER A CA 1
ATOM 819 C C . SER A 1 103 ? 1.767 0.158 16.920 1.00 92.88 103 SER A C 1
ATOM 821 O O . SER A 1 103 ? 1.206 -0.914 17.140 1.00 92.88 103 SER A O 1
ATOM 823 N N . LYS A 1 104 ? 3.081 0.310 17.144 1.00 93.00 104 LYS A N 1
ATOM 824 C CA . LYS A 1 104 ? 3.943 -0.749 17.712 1.00 93.00 104 LYS A CA 1
ATOM 825 C C . LYS A 1 104 ? 3.969 -2.054 16.894 1.00 93.00 104 LYS A C 1
ATOM 827 O O . LYS A 1 104 ? 4.243 -3.114 17.445 1.00 93.00 104 LYS A O 1
ATOM 832 N N . ASN A 1 105 ? 3.698 -1.979 15.594 1.00 95.44 105 ASN A N 1
ATOM 833 C CA . ASN A 1 105 ? 3.899 -3.076 14.652 1.00 95.44 105 ASN A CA 1
ATOM 834 C C . ASN A 1 105 ? 5.289 -2.972 13.986 1.00 95.44 105 ASN A C 1
ATOM 836 O O . ASN A 1 105 ? 5.803 -1.860 13.827 1.00 95.44 105 ASN A O 1
ATOM 840 N N . PRO A 1 106 ? 5.920 -4.098 13.605 1.00 96.19 106 PRO A N 1
ATOM 841 C CA . PRO A 1 106 ? 7.251 -4.120 13.005 1.00 96.19 106 PRO A CA 1
ATOM 842 C C . PRO A 1 106 ? 7.214 -3.741 11.515 1.00 96.19 106 PRO A C 1
ATOM 844 O O . PRO A 1 106 ? 7.492 -4.566 10.647 1.00 96.19 106 PRO A O 1
ATOM 847 N N . PHE A 1 107 ? 6.881 -2.487 11.205 1.00 96.56 107 PHE A N 1
ATOM 848 C C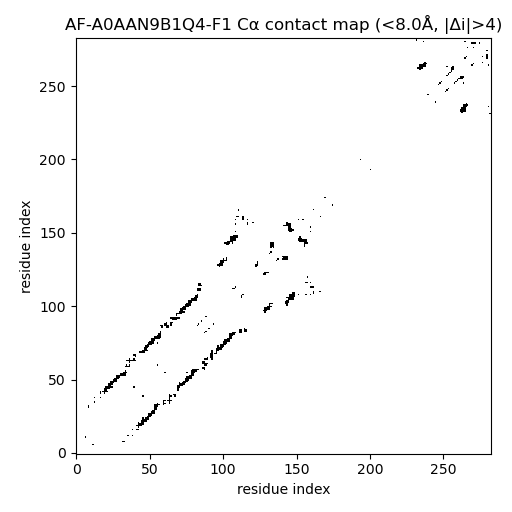A . PHE A 1 107 ? 6.717 -2.030 9.825 1.00 96.56 107 PHE A CA 1
ATOM 849 C C . PHE A 1 107 ? 7.996 -2.193 8.990 1.00 96.56 107 PHE A C 1
ATOM 851 O O . PHE A 1 107 ? 9.071 -1.734 9.381 1.00 96.56 107 PHE A O 1
ATOM 858 N N . SER A 1 108 ? 7.871 -2.808 7.817 1.00 95.94 108 SER A N 1
ATOM 859 C CA . SER A 1 108 ? 8.943 -2.916 6.833 1.00 95.94 108 SER A CA 1
ATOM 860 C C . SER A 1 108 ? 8.865 -1.739 5.878 1.00 95.94 108 SER A C 1
ATOM 862 O O . SER A 1 108 ? 8.051 -1.724 4.963 1.00 95.94 108 SER A O 1
ATOM 864 N N . CYS A 1 109 ? 9.709 -0.741 6.108 1.00 94.00 109 CYS A N 1
ATOM 865 C CA . CYS A 1 109 ? 9.813 0.479 5.319 1.00 94.00 109 CYS A CA 1
ATOM 866 C C . CYS A 1 109 ? 10.582 0.224 4.020 1.00 94.00 109 CYS A C 1
ATOM 868 O O . CYS A 1 109 ? 11.717 0.658 3.826 1.00 94.00 109 CYS A O 1
ATOM 870 N N . THR A 1 110 ? 9.937 -0.548 3.153 1.00 91.19 110 THR A N 1
ATOM 871 C CA . THR A 1 110 ? 10.303 -0.820 1.764 1.00 91.19 110 THR A CA 1
ATOM 872 C C . THR A 1 110 ? 9.284 -0.158 0.836 1.00 91.19 110 THR A C 1
ATOM 874 O O . THR A 1 110 ? 8.326 0.479 1.285 1.00 91.19 110 THR A O 1
ATOM 877 N N . CYS A 1 111 ? 9.472 -0.315 -0.471 1.00 89.56 111 CYS A N 1
ATOM 878 C CA . CYS A 1 111 ? 8.566 0.214 -1.486 1.00 89.56 111 CYS A CA 1
ATOM 879 C C . CYS A 1 111 ? 7.109 -0.228 -1.301 1.00 89.56 111 CYS A C 1
ATOM 881 O O . CYS A 1 111 ? 6.199 0.569 -1.509 1.00 89.56 111 CYS A O 1
ATOM 883 N N . ASP A 1 112 ? 6.879 -1.440 -0.796 1.00 89.06 112 ASP A N 1
ATOM 884 C CA . ASP A 1 112 ? 5.529 -1.966 -0.568 1.00 89.06 112 ASP A CA 1
ATOM 885 C C . ASP A 1 112 ? 4.741 -1.198 0.507 1.00 89.06 112 ASP A C 1
ATOM 887 O O . ASP A 1 112 ? 3.513 -1.259 0.542 1.00 89.06 112 ASP A O 1
ATOM 891 N N . LEU A 1 113 ? 5.429 -0.466 1.392 1.00 93.19 113 LEU A N 1
ATOM 892 C CA . LEU A 1 113 ? 4.813 0.335 2.455 1.00 93.19 113 LEU A CA 1
ATOM 893 C C . LEU A 1 113 ? 4.558 1.792 2.033 1.00 93.19 113 LEU A C 1
ATOM 895 O O . LEU A 1 113 ? 3.894 2.536 2.761 1.00 93.19 113 LEU A O 1
ATOM 899 N N . MET A 1 114 ? 5.048 2.214 0.861 1.00 91.06 114 MET A N 1
ATOM 900 C CA . MET A 1 114 ? 4.886 3.589 0.367 1.00 91.06 114 MET A CA 1
ATOM 901 C C . MET A 1 114 ? 3.416 3.987 0.268 1.00 91.06 114 MET A C 1
ATOM 903 O O . MET A 1 114 ? 3.045 5.085 0.687 1.00 91.06 114 MET A O 1
ATOM 907 N N . TRP A 1 115 ? 2.568 3.071 -0.204 1.00 93.00 115 TRP A N 1
ATOM 908 C CA . TRP A 1 115 ? 1.127 3.288 -0.268 1.00 93.00 115 TRP A CA 1
ATOM 909 C C . TRP A 1 115 ? 0.540 3.655 1.099 1.00 93.00 115 TRP A C 1
ATOM 911 O O . TRP A 1 115 ? -0.212 4.620 1.210 1.00 93.00 115 TRP A O 1
ATOM 921 N N . PHE A 1 116 ? 0.913 2.928 2.158 1.00 94.69 116 PHE A N 1
ATOM 922 C CA . PHE A 1 116 ? 0.361 3.154 3.493 1.00 94.69 116 PHE A CA 1
ATOM 923 C C . PHE A 1 116 ? 0.800 4.487 4.082 1.00 94.69 116 PHE A C 1
ATOM 925 O O . PHE A 1 116 ? -0.024 5.194 4.656 1.00 94.69 116 PHE A O 1
ATOM 932 N N . ARG A 1 117 ? 2.068 4.868 3.895 1.00 91.94 117 ARG A N 1
ATOM 933 C CA . ARG A 1 117 ? 2.558 6.192 4.301 1.00 91.94 117 ARG A CA 1
ATOM 934 C C . ARG A 1 117 ? 1.786 7.307 3.583 1.00 91.94 117 ARG A C 1
ATOM 936 O O . ARG A 1 117 ? 1.295 8.216 4.248 1.00 91.94 117 ARG A O 1
ATOM 943 N N . SER A 1 118 ? 1.593 7.199 2.267 1.00 92.31 118 SER A N 1
ATOM 944 C CA . SER A 1 118 ? 0.808 8.171 1.488 1.00 92.31 118 SER A CA 1
ATOM 945 C C . SER A 1 118 ? -0.665 8.214 1.913 1.00 92.31 118 SER A C 1
ATOM 947 O O . SER A 1 118 ? -1.251 9.290 2.039 1.00 92.31 118 SER A O 1
ATOM 949 N N . TRP A 1 119 ? -1.269 7.055 2.194 1.00 94.31 119 TRP A N 1
ATOM 950 C CA . TRP A 1 119 ? -2.643 6.968 2.686 1.00 94.31 119 TRP A CA 1
ATOM 951 C C . TRP A 1 119 ? -2.798 7.629 4.063 1.00 94.31 119 TRP A C 1
ATOM 953 O O . TRP A 1 119 ? -3.722 8.420 4.253 1.00 94.31 119 TRP A O 1
ATOM 963 N N . LEU A 1 120 ? -1.871 7.378 4.996 1.00 92.62 120 LEU A N 1
ATOM 964 C CA . LEU A 1 120 ? -1.855 8.005 6.322 1.00 92.62 120 LEU A CA 1
ATOM 965 C C . LEU A 1 120 ? -1.764 9.534 6.234 1.00 92.62 120 LEU A C 1
ATOM 967 O O . LEU A 1 120 ? -2.464 10.242 6.958 1.00 92.62 120 LEU A O 1
ATOM 971 N N . GLU A 1 121 ? -0.933 10.060 5.336 1.00 90.94 121 GLU A N 1
ATOM 972 C CA . GLU A 1 121 ? -0.842 11.502 5.095 1.00 90.94 121 GLU A CA 1
ATOM 973 C C . GLU A 1 121 ? -2.140 12.086 4.535 1.00 90.94 121 GLU A C 1
ATOM 975 O O . GLU A 1 121 ? -2.595 13.131 5.007 1.00 90.94 121 GLU A O 1
ATOM 980 N N . ALA A 1 122 ? -2.771 11.401 3.579 1.00 92.94 122 ALA A N 1
ATOM 981 C CA . ALA A 1 122 ? -4.028 11.839 2.983 1.00 92.94 122 ALA A CA 1
ATOM 982 C C . ALA A 1 122 ? -5.174 11.886 4.008 1.00 92.94 122 ALA A C 1
ATOM 984 O O . ALA A 1 122 ? -5.877 12.897 4.099 1.00 92.94 122 ALA A O 1
ATOM 985 N N . VAL A 1 123 ? -5.345 10.835 4.821 1.00 92.31 123 VAL A N 1
ATOM 986 C CA . VAL A 1 123 ? -6.415 10.800 5.836 1.00 92.31 123 VAL A CA 1
ATOM 987 C C . VAL A 1 123 ? -6.172 11.791 6.969 1.00 92.31 123 VAL A C 1
ATOM 989 O O . VAL A 1 123 ? -7.130 12.368 7.484 1.00 92.31 123 VAL A O 1
ATOM 992 N N . GLN A 1 124 ? -4.907 12.056 7.313 1.00 87.38 124 GLN A N 1
ATOM 993 C CA . GLN A 1 124 ? -4.552 13.067 8.304 1.00 87.38 124 GLN A CA 1
ATOM 994 C C . GLN A 1 124 ? -4.823 14.485 7.783 1.00 87.38 124 GLN A C 1
ATOM 996 O O . GLN A 1 124 ? -5.374 15.311 8.511 1.00 87.38 124 GLN A O 1
ATOM 1001 N N . LYS A 1 125 ? -4.472 14.768 6.521 1.00 89.94 125 LYS A N 1
ATOM 1002 C CA . LYS A 1 125 ? -4.717 16.064 5.870 1.00 89.94 125 LYS A CA 1
ATOM 1003 C C . LYS A 1 125 ? -6.212 16.367 5.766 1.00 89.94 125 LYS A C 1
ATOM 1005 O O . LYS A 1 125 ? -6.637 17.471 6.098 1.00 89.94 125 LYS A O 1
ATOM 1010 N N . ASN A 1 126 ? -7.003 15.375 5.363 1.00 92.25 126 ASN A N 1
ATOM 1011 C CA . ASN A 1 126 ? -8.446 15.521 5.171 1.00 92.25 126 ASN A CA 1
ATOM 1012 C C . ASN A 1 126 ? -9.255 15.297 6.460 1.00 92.25 126 ASN A C 1
ATOM 1014 O O . ASN A 1 126 ? -10.471 15.473 6.448 1.00 92.25 126 ASN A O 1
ATOM 1018 N N . LYS A 1 127 ? -8.602 14.896 7.563 1.00 89.31 127 LYS A N 1
ATOM 1019 C CA . LYS A 1 127 ? -9.226 14.536 8.850 1.00 89.31 127 LYS A CA 1
ATOM 1020 C C . LYS A 1 127 ? -10.348 13.495 8.714 1.00 89.31 127 LYS A C 1
ATOM 1022 O O . LYS A 1 127 ? -11.307 13.508 9.482 1.00 89.31 127 LYS A O 1
ATOM 1027 N N . SER A 1 128 ? -10.241 12.597 7.733 1.00 92.19 128 SER A N 1
ATOM 1028 C CA . SER A 1 128 ? -11.274 11.593 7.449 1.00 92.19 128 SER A CA 1
ATOM 1029 C C . SER A 1 128 ? -11.213 10.397 8.402 1.00 92.19 128 SER A C 1
ATOM 1031 O O . SER A 1 128 ? -12.237 9.772 8.664 1.00 92.19 128 SER A O 1
ATOM 1033 N N . VAL A 1 129 ? -10.025 10.089 8.934 1.00 93.81 129 VAL A N 1
ATOM 1034 C CA . VAL A 1 129 ? -9.782 8.983 9.870 1.00 93.81 129 VAL A CA 1
ATOM 1035 C C . VAL A 1 129 ? -8.929 9.488 11.027 1.00 93.81 129 VAL A C 1
ATOM 1037 O O . VAL A 1 129 ? -7.912 10.147 10.817 1.00 93.81 129 VAL A O 1
ATOM 1040 N N . THR A 1 130 ? -9.315 9.151 12.255 1.00 92.06 130 THR A N 1
ATOM 1041 C CA . THR A 1 130 ? -8.519 9.439 13.447 1.00 92.06 130 THR A CA 1
ATOM 1042 C C . THR A 1 130 ? -7.534 8.302 13.686 1.00 92.06 130 THR A C 1
ATOM 1044 O O . THR A 1 130 ? -7.921 7.205 14.094 1.00 92.06 130 THR A O 1
ATOM 1047 N N . VAL A 1 131 ? -6.250 8.560 13.426 1.00 90.62 131 VAL A N 1
ATOM 1048 C CA . VAL A 1 131 ? -5.181 7.571 13.607 1.00 90.62 131 VAL A CA 1
ATOM 1049 C C . VAL A 1 131 ? -4.515 7.769 14.969 1.00 90.62 131 VAL A C 1
ATOM 1051 O O . VAL A 1 131 ? -3.796 8.742 15.210 1.00 90.62 131 VAL A O 1
ATOM 1054 N N . LYS A 1 132 ? -4.762 6.841 15.892 1.00 86.56 132 LYS A N 1
ATOM 1055 C CA . LYS A 1 132 ? -4.235 6.889 17.258 1.00 86.56 132 LYS A CA 1
ATOM 1056 C C . LYS A 1 132 ? -2.732 6.649 17.258 1.00 86.56 132 LYS A C 1
ATOM 1058 O O . LYS A 1 132 ? -2.221 5.832 16.500 1.00 86.56 132 LYS A O 1
ATOM 1063 N N . ALA A 1 133 ? -2.027 7.395 18.112 1.00 76.81 133 ALA A N 1
ATOM 1064 C CA . ALA A 1 133 ? -0.571 7.351 18.266 1.00 76.81 133 ALA A CA 1
ATOM 1065 C C . ALA A 1 133 ? 0.232 7.581 16.964 1.00 76.81 133 ALA A C 1
ATOM 1067 O O . ALA A 1 133 ? 1.455 7.384 16.949 1.00 76.81 133 ALA A O 1
ATOM 1068 N N . TYR A 1 134 ? -0.443 8.057 15.907 1.00 75.19 134 TYR A N 1
ATOM 1069 C CA . TYR A 1 134 ? 0.188 8.648 14.745 1.00 75.19 134 TYR A CA 1
ATOM 1070 C C . TYR A 1 134 ? 0.617 10.070 15.117 1.00 75.19 134 TYR A C 1
ATOM 1072 O O . TYR A 1 134 ? -0.143 10.851 15.706 1.00 75.19 134 TYR A O 1
ATOM 1080 N N . PRO A 1 135 ? 1.878 10.405 14.883 1.00 63.47 135 PRO A N 1
ATOM 1081 C CA . PRO A 1 135 ? 2.441 11.636 15.402 1.00 63.47 135 PRO A CA 1
ATOM 1082 C C . PRO A 1 135 ? 1.872 12.873 14.689 1.00 63.47 135 PRO A C 1
ATOM 1084 O O . PRO A 1 135 ? 2.019 13.085 13.487 1.00 63.47 135 PRO A O 1
ATOM 1087 N N . GLY A 1 136 ? 1.208 13.693 15.499 1.00 57.00 136 GLY A N 1
ATOM 1088 C CA . GLY A 1 136 ? 0.310 14.775 15.093 1.00 57.00 136 GLY A CA 1
ATOM 1089 C C . GLY A 1 136 ? -0.799 14.992 16.130 1.00 57.00 136 GLY A C 1
ATOM 1090 O O . GLY A 1 136 ? -1.291 16.105 16.258 1.00 57.00 136 GLY A O 1
ATOM 1091 N N . TYR A 1 137 ? -1.115 13.959 16.930 1.00 52.97 137 TYR A N 1
ATOM 1092 C CA . TYR A 1 137 ? -2.092 14.048 18.023 1.00 52.97 137 TYR A CA 1
ATOM 1093 C C . TYR A 1 137 ? -1.495 14.577 19.342 1.00 52.97 137 TYR A C 1
ATOM 1095 O O . TYR A 1 137 ? -2.152 15.348 20.020 1.00 52.97 137 TYR A O 1
ATOM 1103 N N . ASN A 1 138 ? -0.239 14.239 19.683 1.00 49.97 138 ASN A N 1
ATOM 1104 C CA . ASN A 1 138 ? 0.500 14.788 20.833 1.00 49.97 138 ASN A CA 1
ATOM 1105 C C . ASN A 1 138 ? 2.014 14.768 20.546 1.00 49.97 138 ASN A C 1
ATOM 1107 O O . ASN A 1 138 ? 2.576 13.719 20.233 1.00 49.97 138 ASN A O 1
ATOM 1111 N N . LYS A 1 139 ? 2.685 15.920 20.650 1.00 52.22 139 LYS A N 1
ATOM 1112 C CA . LYS A 1 139 ? 4.072 16.214 20.213 1.00 52.22 139 LYS A CA 1
ATOM 1113 C C . LYS A 1 139 ? 5.218 15.360 20.806 1.00 52.22 139 LYS A C 1
ATOM 1115 O O . LYS A 1 139 ? 6.370 15.702 20.567 1.00 52.22 139 LYS A O 1
ATOM 1120 N N . LYS A 1 140 ? 4.970 14.284 21.567 1.00 58.78 140 LYS A N 1
ATOM 1121 C CA . LYS A 1 140 ? 6.029 13.638 22.370 1.00 58.78 140 LYS A CA 1
ATOM 1122 C C . LYS A 1 140 ? 6.546 12.291 21.854 1.00 58.78 140 LYS A C 1
ATOM 1124 O O . LYS A 1 140 ? 7.752 12.102 21.905 1.00 58.78 140 LYS A O 1
ATOM 1129 N N . PHE A 1 141 ? 5.726 11.384 21.308 1.00 63.06 141 PHE A N 1
ATOM 1130 C CA . PHE A 1 141 ? 6.232 10.087 20.816 1.00 63.06 141 PHE A CA 1
ATOM 1131 C C . PHE A 1 141 ? 5.374 9.484 19.689 1.00 63.06 141 PHE A C 1
ATOM 1133 O O . PHE A 1 141 ? 4.238 9.080 19.919 1.00 63.06 141 PHE A O 1
ATOM 1140 N N . SER A 1 142 ? 5.944 9.371 18.479 1.00 68.75 142 SER A N 1
ATOM 1141 C CA . SER A 1 142 ? 5.421 8.490 17.422 1.00 68.75 142 SER A CA 1
ATOM 1142 C C . SER A 1 142 ? 5.709 7.037 17.764 1.00 68.75 142 SER A C 1
ATOM 1144 O O . SER A 1 142 ? 6.855 6.681 18.068 1.00 68.75 142 SER A O 1
ATOM 1146 N N . THR A 1 143 ? 4.685 6.199 17.655 1.00 83.31 143 THR A N 1
ATOM 1147 C CA . THR A 1 143 ? 4.799 4.737 17.785 1.00 83.31 143 THR A CA 1
ATOM 1148 C C . THR A 1 143 ? 4.676 4.018 16.437 1.00 83.31 143 THR A C 1
ATOM 1150 O O . THR A 1 143 ? 4.739 2.789 16.392 1.00 83.31 143 THR A O 1
ATOM 1153 N N . TYR A 1 144 ? 4.555 4.781 15.345 1.00 91.25 144 TYR A N 1
ATOM 1154 C CA . TYR A 1 144 ? 4.686 4.299 13.973 1.00 91.25 144 TYR A CA 1
ATOM 1155 C C . TYR A 1 144 ? 6.139 4.480 13.558 1.00 91.25 144 TYR A C 1
ATOM 1157 O O . TYR A 1 144 ? 6.562 5.562 13.148 1.00 91.25 144 TYR A O 1
ATOM 1165 N N . ARG A 1 145 ? 6.927 3.424 13.745 1.00 92.06 145 ARG A N 1
ATOM 1166 C CA . ARG A 1 145 ? 8.353 3.412 13.432 1.00 92.06 145 ARG A CA 1
ATOM 1167 C C . ARG A 1 145 ? 8.680 2.232 12.541 1.00 92.06 145 ARG A C 1
ATOM 1169 O O . ARG A 1 145 ? 8.096 1.162 12.682 1.00 92.06 145 ARG A O 1
ATOM 1176 N N . CYS A 1 146 ? 9.645 2.436 11.665 1.00 94.81 146 CYS A N 1
ATOM 1177 C CA . CYS A 1 146 ? 10.187 1.394 10.818 1.00 94.81 146 CYS A CA 1
ATOM 1178 C C . CYS A 1 146 ? 10.982 0.382 11.654 1.00 94.81 146 CYS A C 1
ATOM 1180 O O . CYS A 1 146 ? 11.780 0.753 12.517 1.00 94.81 146 CYS A O 1
ATOM 1182 N N . HIS A 1 147 ? 10.793 -0.901 11.379 1.00 96.50 147 HIS A N 1
ATOM 1183 C CA . HIS A 1 147 ? 11.567 -1.999 11.950 1.00 96.50 147 HIS A CA 1
ATOM 1184 C C . HIS A 1 147 ? 12.670 -2.469 10.995 1.00 96.50 147 HIS A C 1
ATOM 1186 O O . HIS A 1 147 ? 13.807 -2.686 11.419 1.00 96.50 147 HIS A O 1
ATOM 1192 N N . SER A 1 148 ? 12.343 -2.569 9.708 1.00 93.94 148 SER A N 1
ATOM 1193 C CA . SER A 1 148 ? 13.249 -2.916 8.610 1.00 93.94 148 SER A CA 1
ATOM 1194 C C . SER A 1 148 ? 13.105 -1.910 7.462 1.00 93.94 148 SER A C 1
ATOM 1196 O O . SER A 1 148 ? 12.089 -1.218 7.402 1.00 93.94 148 SER A O 1
ATOM 1198 N N . PRO A 1 149 ? 14.081 -1.815 6.543 1.00 93.62 149 PRO A N 1
ATOM 1199 C CA . PRO A 1 149 ? 15.446 -2.352 6.634 1.00 93.62 149 PRO A CA 1
ATOM 1200 C C . PRO A 1 149 ? 16.296 -1.609 7.687 1.00 93.62 149 PRO A C 1
ATOM 1202 O O . PRO A 1 149 ? 15.849 -0.633 8.287 1.00 93.62 149 PRO A O 1
ATOM 1205 N N . VAL A 1 150 ? 17.537 -2.060 7.921 1.00 92.56 150 VAL A N 1
ATOM 1206 C CA . VAL A 1 150 ? 18.449 -1.488 8.941 1.00 92.56 150 VAL A CA 1
ATOM 1207 C C . VAL A 1 150 ? 18.642 0.026 8.774 1.00 92.56 150 VAL A C 1
ATOM 1209 O O . VAL A 1 150 ? 18.671 0.747 9.766 1.00 92.56 150 VAL A O 1
ATOM 1212 N N . SER A 1 151 ? 18.686 0.522 7.534 1.00 91.81 151 SER A N 1
ATOM 1213 C CA . SER A 1 151 ? 18.820 1.953 7.214 1.00 91.81 151 SER A CA 1
ATOM 1214 C C . SER A 1 151 ? 17.656 2.818 7.713 1.00 91.81 151 SER A C 1
ATOM 1216 O O . SER A 1 151 ? 17.838 4.014 7.973 1.00 91.81 151 SER A O 1
ATOM 1218 N N . TRP A 1 152 ? 16.470 2.224 7.867 1.00 92.81 152 TRP A N 1
ATOM 1219 C CA . TRP A 1 152 ? 15.259 2.886 8.347 1.00 92.81 152 TRP A CA 1
ATOM 1220 C C . TRP A 1 152 ? 14.864 2.489 9.767 1.00 92.81 152 TRP A C 1
ATOM 1222 O O . TRP A 1 152 ? 13.983 3.119 10.343 1.00 92.81 152 TRP A O 1
ATOM 1232 N N . LYS A 1 153 ? 15.529 1.507 10.380 1.00 94.38 153 LYS A N 1
ATOM 1233 C CA . LYS A 1 153 ? 15.198 1.009 11.719 1.00 94.38 153 LYS A CA 1
ATOM 1234 C C . LYS A 1 153 ? 15.070 2.143 12.747 1.00 94.38 153 LYS A C 1
ATOM 1236 O O . LYS A 1 153 ? 15.936 3.005 12.861 1.00 94.38 153 LYS A O 1
ATOM 1241 N N . ASN A 1 154 ? 13.982 2.115 13.517 1.00 92.31 154 ASN A N 1
ATOM 1242 C CA . ASN A 1 154 ? 13.574 3.096 14.530 1.00 92.31 154 ASN A CA 1
ATOM 1243 C C . ASN A 1 154 ? 13.278 4.522 14.033 1.00 92.31 154 ASN A C 1
ATOM 1245 O O . ASN A 1 154 ? 12.920 5.368 14.857 1.00 92.31 154 ASN A O 1
ATOM 1249 N N . LYS A 1 155 ? 13.364 4.800 12.728 1.00 91.12 155 LYS A N 1
ATOM 1250 C CA . LYS A 1 155 ? 12.926 6.081 12.163 1.00 91.12 155 LYS A CA 1
ATOM 1251 C C . LYS A 1 155 ? 11.401 6.139 12.085 1.00 91.12 155 LYS A C 1
ATOM 1253 O O . LYS A 1 155 ? 10.724 5.113 12.017 1.00 91.12 155 LYS A O 1
ATOM 1258 N N . ASP A 1 156 ? 10.867 7.352 12.148 1.00 89.81 156 ASP A N 1
ATOM 1259 C CA . ASP A 1 156 ? 9.428 7.613 12.109 1.00 89.81 156 ASP A CA 1
ATOM 1260 C C . ASP A 1 156 ? 8.868 7.308 10.711 1.00 89.81 156 ASP A C 1
ATOM 1262 O O . ASP A 1 156 ? 9.448 7.727 9.710 1.00 89.81 156 ASP A O 1
ATOM 1266 N N . LEU A 1 157 ? 7.737 6.603 10.637 1.00 90.69 157 LEU A N 1
ATOM 1267 C CA . LEU A 1 157 ? 7.117 6.236 9.360 1.00 90.69 157 LEU A CA 1
ATOM 1268 C C . LEU A 1 157 ? 6.703 7.469 8.541 1.00 90.69 157 LEU A C 1
ATOM 1270 O O . LEU A 1 157 ? 6.690 7.412 7.320 1.00 90.69 157 LEU A O 1
ATOM 1274 N N . ARG A 1 158 ? 6.410 8.606 9.185 1.00 85.94 158 ARG A N 1
ATOM 1275 C CA . ARG A 1 158 ? 6.061 9.851 8.474 1.00 85.94 158 ARG A CA 1
ATOM 1276 C C . ARG A 1 158 ? 7.148 10.363 7.543 1.00 85.94 158 ARG A C 1
ATOM 1278 O O . ARG A 1 158 ? 6.849 10.963 6.523 1.00 85.94 158 ARG A O 1
ATOM 1285 N N . VAL A 1 159 ? 8.403 10.211 7.958 1.00 87.50 159 VAL A N 1
ATOM 1286 C CA . VAL A 1 159 ? 9.554 10.715 7.199 1.00 87.50 159 VAL A CA 1
ATOM 1287 C C . VAL A 1 159 ? 10.105 9.649 6.262 1.00 87.50 159 VAL A C 1
ATOM 1289 O O . VAL A 1 159 ? 11.127 9.877 5.624 1.00 87.50 159 VAL A O 1
ATOM 1292 N N . PHE A 1 160 ? 9.465 8.478 6.207 1.00 89.56 160 PHE A N 1
ATOM 1293 C CA . PHE A 1 160 ? 9.848 7.434 5.281 1.00 89.56 160 PHE A CA 1
ATOM 1294 C C . PHE A 1 160 ? 9.575 7.885 3.848 1.00 89.56 160 PHE A C 1
ATOM 1296 O O . 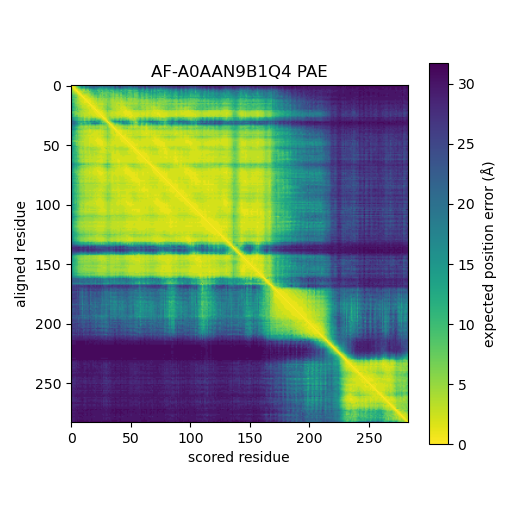PHE A 1 160 ? 8.454 8.244 3.486 1.00 89.56 160 PHE A O 1
ATOM 1303 N N . PHE A 1 161 ? 10.623 7.818 3.039 1.00 86.88 161 PHE A N 1
ATOM 1304 C CA . PHE A 1 161 ? 10.559 7.963 1.600 1.00 86.88 161 PHE A CA 1
ATOM 1305 C C . PHE A 1 161 ? 11.419 6.869 0.973 1.00 86.88 161 PHE A C 1
ATOM 1307 O O . PHE A 1 161 ? 12.481 6.512 1.488 1.00 86.88 161 PHE A O 1
ATOM 1314 N N . ALA A 1 162 ? 10.962 6.359 -0.158 1.00 81.88 162 ALA A N 1
ATOM 1315 C CA . ALA A 1 162 ? 11.762 5.558 -1.059 1.00 81.88 162 ALA A CA 1
ATOM 1316 C C . ALA A 1 162 ? 11.722 6.262 -2.417 1.00 81.88 162 ALA A C 1
ATOM 1318 O O . ALA A 1 162 ? 10.661 6.740 -2.823 1.00 81.88 162 ALA A O 1
ATOM 1319 N N . SER A 1 163 ? 12.878 6.419 -3.065 1.00 73.50 163 SER A N 1
ATOM 1320 C CA . SER A 1 163 ? 12.930 7.040 -4.388 1.00 73.50 163 SER A CA 1
ATOM 1321 C C . SER A 1 163 ? 12.117 6.206 -5.375 1.00 73.50 163 SER A C 1
ATOM 1323 O O . SER A 1 163 ? 12.129 4.975 -5.309 1.00 73.50 163 SER A O 1
ATOM 1325 N N . GLU A 1 164 ? 11.418 6.869 -6.296 1.00 63.00 164 GLU A N 1
ATOM 1326 C CA . GLU A 1 164 ? 10.671 6.185 -7.358 1.00 63.00 164 GLU A CA 1
ATOM 1327 C C . GLU A 1 164 ? 11.597 5.273 -8.181 1.00 63.00 164 GLU A C 1
ATOM 1329 O O . GLU A 1 164 ? 11.212 4.159 -8.530 1.00 63.00 164 GLU A O 1
ATOM 1334 N N . ASP A 1 165 ? 12.865 5.656 -8.346 1.00 61.72 165 ASP A N 1
ATOM 1335 C CA . ASP A 1 165 ? 13.898 4.833 -8.989 1.00 61.72 165 ASP A CA 1
ATOM 1336 C C . ASP A 1 165 ? 14.209 3.522 -8.239 1.00 61.72 165 ASP A C 1
ATOM 1338 O O . ASP A 1 165 ? 14.607 2.542 -8.859 1.00 61.72 165 ASP A O 1
ATOM 1342 N N . LEU A 1 166 ? 14.020 3.472 -6.911 1.00 64.62 166 LEU A N 1
ATOM 1343 C CA . LEU A 1 166 ? 14.189 2.249 -6.107 1.00 64.62 166 LEU A CA 1
ATOM 1344 C C . LEU A 1 166 ? 12.925 1.377 -6.087 1.00 64.62 166 LEU A C 1
ATOM 1346 O O . LEU A 1 166 ? 13.013 0.183 -5.804 1.00 64.62 166 LEU A O 1
ATOM 1350 N N . CYS A 1 167 ? 11.756 1.989 -6.300 1.00 74.06 167 CYS A N 1
ATOM 1351 C CA . CYS A 1 167 ? 10.446 1.345 -6.171 1.00 74.06 167 CYS A CA 1
ATOM 1352 C C . CYS A 1 167 ? 9.789 0.978 -7.491 1.00 74.06 167 CYS A C 1
ATOM 1354 O O . CYS A 1 167 ? 8.836 0.197 -7.510 1.00 74.06 167 CYS A O 1
ATOM 1356 N N . THR A 1 168 ? 10.315 1.490 -8.595 1.00 68.31 168 THR A N 1
ATOM 1357 C CA . THR A 1 168 ? 10.095 0.887 -9.897 1.00 68.31 168 THR A CA 1
ATOM 1358 C C . THR A 1 168 ? 10.779 -0.469 -9.894 1.00 68.31 168 THR A C 1
ATOM 1360 O O . THR A 1 168 ? 11.934 -0.625 -9.501 1.00 68.31 168 THR A O 1
ATOM 1363 N N . VAL A 1 169 ? 10.022 -1.491 -10.275 1.00 58.66 169 VAL A N 1
ATOM 1364 C CA . VAL A 1 169 ? 10.516 -2.858 -10.354 1.00 58.66 169 VAL A CA 1
ATOM 1365 C C . VAL A 1 169 ? 11.553 -2.912 -11.479 1.00 58.66 169 VAL A C 1
ATOM 1367 O O . VAL A 1 169 ? 11.237 -3.269 -12.611 1.00 58.66 169 VAL A O 1
ATOM 1370 N N . GLN A 1 170 ? 12.814 -2.595 -11.182 1.00 58.16 170 GLN A N 1
ATOM 1371 C CA . GLN A 1 170 ? 13.951 -3.094 -11.945 1.00 58.16 170 GLN A CA 1
ATOM 1372 C C . GLN A 1 170 ? 14.052 -4.592 -11.655 1.00 58.16 170 GLN A C 1
ATOM 1374 O O . GLN A 1 170 ? 14.969 -5.048 -10.984 1.00 58.16 170 GLN A O 1
ATOM 1379 N N . ASN A 1 171 ? 13.077 -5.384 -12.109 1.00 65.75 171 ASN A N 1
ATOM 1380 C CA . ASN A 1 171 ? 13.311 -6.810 -12.225 1.00 65.75 171 ASN A CA 1
ATOM 1381 C C . ASN A 1 171 ? 14.288 -6.953 -13.400 1.00 65.75 171 ASN A C 1
ATOM 1383 O O . ASN A 1 171 ? 13.873 -6.754 -14.549 1.00 65.75 171 ASN A O 1
ATOM 1387 N N . PRO A 1 172 ? 15.577 -7.243 -13.142 1.00 74.94 172 PRO A N 1
ATOM 1388 C CA . PRO A 1 172 ? 16.592 -7.226 -14.187 1.00 74.94 172 PRO A CA 1
ATOM 1389 C C . PRO A 1 172 ? 16.248 -8.217 -15.303 1.00 74.94 172 PRO A C 1
ATOM 1391 O O . PRO A 1 172 ? 16.543 -7.959 -16.465 1.00 74.94 172 PRO A O 1
ATOM 1394 N N . TYR A 1 173 ? 15.532 -9.299 -14.983 1.00 81.19 173 TYR A N 1
ATOM 1395 C CA . TYR A 1 173 ? 15.086 -10.290 -15.958 1.00 81.19 173 TYR A CA 1
ATOM 1396 C C . TYR A 1 173 ? 14.059 -9.728 -16.950 1.00 81.19 173 TYR A C 1
ATOM 1398 O O . TYR A 1 173 ? 14.104 -10.074 -18.128 1.00 81.19 173 TYR A O 1
ATOM 1406 N N . VAL A 1 174 ? 13.167 -8.832 -16.511 1.00 81.94 174 VAL A N 1
ATOM 1407 C CA . VAL A 1 174 ? 12.174 -8.191 -17.393 1.00 81.94 174 VAL A CA 1
ATOM 1408 C C . VAL A 1 174 ? 12.865 -7.222 -18.348 1.00 81.94 174 VAL A C 1
ATOM 1410 O O . VAL A 1 174 ? 12.602 -7.246 -19.548 1.00 81.94 174 VAL A O 1
ATOM 1413 N N . VAL A 1 175 ? 13.801 -6.418 -17.838 1.00 83.56 175 VAL A N 1
ATOM 1414 C CA . VAL A 1 175 ? 14.569 -5.461 -18.650 1.00 83.56 175 VAL A CA 1
ATOM 1415 C C . VAL A 1 175 ? 15.409 -6.191 -19.701 1.00 83.56 175 VAL A C 1
ATOM 1417 O O . VAL A 1 175 ? 15.359 -5.846 -20.881 1.00 83.56 175 VAL A O 1
ATOM 1420 N N . VAL A 1 176 ? 16.129 -7.240 -19.291 1.00 88.88 176 VAL A N 1
ATOM 1421 C CA . VAL A 1 176 ? 16.932 -8.075 -20.197 1.00 88.88 176 VAL A CA 1
ATOM 1422 C C . VAL A 1 176 ? 16.045 -8.779 -21.226 1.00 88.88 176 VAL A C 1
ATOM 1424 O O . VAL A 1 176 ? 16.401 -8.818 -22.402 1.00 88.88 176 VAL A O 1
ATOM 1427 N N . GLY A 1 177 ? 14.876 -9.281 -20.818 1.00 90.81 177 GLY A N 1
ATOM 1428 C CA . GLY A 1 177 ? 13.923 -9.928 -21.719 1.00 90.81 177 GLY A CA 1
ATOM 1429 C C . GLY A 1 177 ? 13.416 -8.994 -22.820 1.00 90.81 177 GLY A C 1
ATOM 1430 O O . GLY A 1 177 ? 13.449 -9.356 -23.996 1.00 90.81 177 GLY A O 1
ATOM 1431 N N . VAL A 1 178 ? 13.009 -7.772 -22.464 1.00 91.00 178 VAL A N 1
ATOM 1432 C CA . VAL A 1 178 ? 12.533 -6.770 -23.433 1.00 91.00 178 VAL A CA 1
ATOM 1433 C C . VAL A 1 178 ? 13.658 -6.331 -24.371 1.00 91.00 178 VAL A C 1
ATOM 1435 O O . VAL A 1 178 ? 13.475 -6.330 -25.588 1.00 91.00 178 VAL A O 1
ATOM 1438 N N . ALA A 1 179 ? 14.838 -6.014 -23.830 1.00 92.25 179 ALA A N 1
ATOM 1439 C CA . ALA A 1 179 ? 15.989 -5.617 -24.638 1.00 92.25 179 ALA A CA 1
ATOM 1440 C C . ALA A 1 179 ? 16.405 -6.727 -25.619 1.00 92.25 179 ALA A C 1
ATOM 1442 O O . ALA A 1 179 ? 16.594 -6.463 -26.808 1.00 92.25 179 ALA A O 1
ATOM 1443 N N . GLY A 1 180 ? 16.476 -7.977 -25.147 1.00 95.56 180 GLY A N 1
ATOM 1444 C CA . GLY A 1 180 ? 16.775 -9.141 -25.979 1.00 95.56 180 GLY A CA 1
ATOM 1445 C C . GLY A 1 180 ? 15.741 -9.354 -27.087 1.00 95.56 180 GLY A C 1
ATOM 1446 O O . GLY A 1 180 ? 16.114 -9.574 -28.239 1.00 95.56 180 GLY A O 1
ATOM 1447 N N . GLY A 1 181 ? 14.450 -9.208 -26.771 1.00 96.31 181 GLY A N 1
ATOM 1448 C CA . GLY A 1 181 ? 13.363 -9.293 -27.749 1.00 96.31 181 GLY A CA 1
ATOM 1449 C C . GLY A 1 181 ? 13.470 -8.240 -28.856 1.00 96.31 181 GLY A C 1
ATOM 1450 O O . GLY A 1 181 ? 13.356 -8.575 -30.035 1.00 96.31 181 GLY A O 1
ATOM 1451 N N . CYS A 1 182 ? 13.763 -6.985 -28.503 1.00 96.25 182 CYS A N 1
ATOM 1452 C CA . CYS A 1 182 ? 13.951 -5.901 -29.471 1.00 96.25 182 CYS A CA 1
ATOM 1453 C C . CYS A 1 182 ? 15.136 -6.155 -30.414 1.00 96.25 182 CYS A C 1
ATOM 1455 O O . CYS A 1 182 ? 15.017 -5.940 -31.621 1.00 96.25 182 CYS A O 1
ATOM 1457 N N . VAL A 1 183 ? 16.263 -6.647 -29.889 1.00 97.50 183 VAL A N 1
ATOM 1458 C CA . VAL A 1 183 ? 17.440 -6.985 -30.706 1.00 97.50 183 VAL A CA 1
ATOM 1459 C C . VAL A 1 183 ? 17.118 -8.123 -31.672 1.00 97.50 183 VAL A C 1
ATOM 1461 O O . VAL A 1 183 ? 17.423 -8.024 -32.859 1.00 97.50 183 VAL A O 1
ATOM 1464 N N . LEU A 1 184 ? 16.458 -9.179 -31.195 1.00 97.38 184 LEU A N 1
ATOM 1465 C CA . LEU A 1 184 ? 16.120 -10.343 -32.013 1.00 97.38 184 LEU A CA 1
ATOM 1466 C C . LEU A 1 184 ? 15.128 -9.973 -33.126 1.00 97.38 184 LEU A C 1
ATOM 1468 O O . LEU A 1 184 ? 15.335 -10.344 -34.281 1.00 97.38 184 LEU A O 1
ATOM 1472 N N . MET A 1 185 ? 14.124 -9.149 -32.817 1.00 97.06 185 MET A N 1
ATOM 1473 C CA . MET A 1 185 ? 13.206 -8.589 -33.816 1.00 97.06 185 MET A CA 1
ATOM 1474 C C . MET A 1 185 ? 13.930 -7.710 -34.841 1.00 97.06 185 MET A C 1
ATOM 1476 O O . MET A 1 185 ? 13.693 -7.847 -36.042 1.00 97.06 185 MET A O 1
ATOM 1480 N N . GLY A 1 186 ? 14.850 -6.851 -34.397 1.00 97.31 186 GLY A N 1
ATOM 1481 C CA . GLY A 1 186 ? 15.669 -6.026 -35.285 1.00 97.31 186 GLY A CA 1
ATOM 1482 C C . GLY A 1 186 ? 16.531 -6.860 -36.237 1.00 97.31 186 GLY A C 1
ATOM 1483 O O . GLY A 1 186 ? 16.587 -6.566 -37.430 1.00 97.31 186 GLY A O 1
ATOM 1484 N N . LEU A 1 187 ? 17.142 -7.942 -35.743 1.00 97.56 187 LEU A N 1
ATOM 1485 C CA . LEU A 1 187 ? 17.921 -8.877 -36.560 1.00 97.56 187 LEU A CA 1
ATOM 1486 C C . LEU A 1 187 ? 17.053 -9.592 -37.598 1.00 97.56 187 LEU A C 1
ATOM 1488 O O . LEU A 1 187 ? 17.455 -9.690 -38.754 1.00 97.56 187 LEU A O 1
ATOM 1492 N N . VAL A 1 188 ? 15.856 -10.048 -37.224 1.00 97.81 188 VAL A N 1
ATOM 1493 C CA . VAL A 1 188 ? 14.921 -10.679 -38.168 1.00 97.81 188 VAL A CA 1
ATOM 1494 C C . VAL A 1 188 ? 14.525 -9.697 -39.271 1.00 97.81 188 VAL A C 1
ATOM 1496 O O . VAL A 1 188 ? 14.606 -10.039 -40.450 1.00 97.81 188 VAL A O 1
ATOM 1499 N N . VAL A 1 189 ? 14.169 -8.458 -38.920 1.00 97.25 189 VAL A N 1
ATOM 1500 C CA . VAL A 1 189 ? 13.833 -7.413 -39.902 1.00 97.25 189 VAL A CA 1
ATOM 1501 C C . VAL A 1 189 ? 15.026 -7.101 -40.807 1.00 97.25 189 VAL A C 1
ATOM 1503 O O . VAL A 1 189 ? 14.855 -7.000 -42.021 1.00 97.25 189 VAL A O 1
ATOM 1506 N N . LEU A 1 190 ? 16.237 -7.005 -40.252 1.00 96.25 190 LEU A N 1
ATOM 1507 C CA . LEU A 1 190 ? 17.465 -6.791 -41.019 1.00 96.25 190 LEU A CA 1
ATOM 1508 C C . LEU A 1 190 ? 17.706 -7.934 -42.014 1.00 96.25 190 LEU A C 1
ATOM 1510 O O . LEU A 1 190 ? 17.961 -7.676 -43.188 1.00 96.25 190 LEU A O 1
ATOM 1514 N N . VAL A 1 191 ? 17.594 -9.189 -41.574 1.00 96.69 191 VAL A N 1
ATOM 1515 C CA . VAL A 1 191 ? 17.763 -10.368 -42.436 1.00 96.69 191 VAL A CA 1
ATOM 1516 C C . VAL A 1 191 ? 16.731 -10.365 -43.562 1.00 96.69 191 VAL A C 1
ATOM 1518 O O . VAL A 1 191 ? 17.093 -10.553 -44.724 1.00 96.69 191 VAL A O 1
ATOM 1521 N N . LEU A 1 192 ? 15.463 -10.089 -43.248 1.00 96.56 192 LEU A N 1
ATOM 1522 C CA . LEU A 1 192 ? 14.398 -9.984 -44.246 1.00 96.56 192 LEU A CA 1
ATOM 1523 C C . LEU A 1 192 ? 14.661 -8.848 -45.241 1.00 96.56 192 LEU A C 1
ATOM 1525 O O . LEU A 1 192 ? 14.500 -9.046 -46.446 1.00 96.56 192 LEU A O 1
ATOM 1529 N N . ALA A 1 193 ? 15.118 -7.686 -44.771 1.00 95.81 193 ALA A N 1
ATOM 1530 C CA . ALA A 1 193 ? 15.482 -6.562 -45.627 1.00 95.81 193 ALA A CA 1
ATOM 1531 C C . ALA A 1 193 ? 16.664 -6.915 -46.545 1.00 95.81 193 ALA A C 1
ATOM 1533 O O . ALA A 1 193 ? 16.573 -6.741 -47.760 1.00 95.81 193 ALA A O 1
ATOM 1534 N N . VAL A 1 194 ? 17.746 -7.485 -46.005 1.00 95.38 194 VAL A N 1
ATOM 1535 C CA . VAL A 1 194 ? 18.909 -7.932 -46.790 1.00 95.38 194 VAL A CA 1
ATOM 1536 C C . VAL A 1 194 ? 18.494 -8.967 -47.832 1.00 95.38 194 VAL A C 1
ATOM 1538 O O . VAL A 1 194 ? 18.899 -8.864 -48.989 1.00 95.38 194 VAL A O 1
ATOM 1541 N N . TYR A 1 195 ? 17.648 -9.930 -47.462 1.00 95.69 195 TYR A N 1
ATOM 1542 C CA . TYR A 1 195 ? 17.133 -10.931 -48.392 1.00 95.69 195 TYR A CA 1
ATOM 1543 C C . TYR A 1 195 ? 16.296 -10.294 -49.508 1.00 95.69 195 TYR A C 1
ATOM 1545 O O . TYR A 1 195 ? 16.510 -10.578 -50.691 1.00 95.69 195 TYR A O 1
ATOM 1553 N N . ARG A 1 196 ? 15.382 -9.384 -49.151 1.00 94.69 196 ARG A N 1
ATOM 1554 C CA . ARG A 1 196 ? 14.481 -8.707 -50.091 1.00 94.69 196 ARG A CA 1
ATOM 1555 C C . ARG A 1 196 ? 15.215 -7.774 -51.053 1.00 94.69 196 ARG A C 1
ATOM 1557 O O . ARG A 1 196 ? 14.799 -7.662 -52.207 1.00 94.69 196 ARG A O 1
ATOM 1564 N N . TYR A 1 197 ? 16.298 -7.145 -50.598 1.00 94.81 197 TYR A N 1
ATOM 1565 C CA . TYR A 1 197 ? 17.090 -6.169 -51.355 1.00 94.81 197 TYR A CA 1
ATOM 1566 C C . TYR A 1 197 ? 18.442 -6.708 -51.847 1.00 94.81 197 TYR A C 1
ATOM 1568 O O . TYR A 1 197 ? 19.264 -5.938 -52.344 1.00 94.81 197 TYR A O 1
ATOM 1576 N N . ARG A 1 198 ? 18.682 -8.025 -51.773 1.00 93.75 198 ARG A N 1
ATOM 1577 C CA . ARG A 1 198 ? 19.975 -8.664 -52.098 1.00 93.75 198 ARG A CA 1
ATOM 1578 C C . ARG A 1 198 ? 20.571 -8.263 -53.450 1.00 93.75 198 ARG A C 1
ATOM 1580 O O . ARG A 1 198 ? 21.787 -8.150 -53.573 1.00 93.75 198 ARG A O 1
ATOM 1587 N N . TRP A 1 199 ? 19.736 -8.037 -54.465 1.00 90.31 199 TRP A N 1
ATOM 1588 C CA . TRP A 1 199 ? 20.189 -7.629 -55.798 1.00 90.31 199 TRP A CA 1
ATOM 1589 C C . TRP A 1 199 ? 20.630 -6.167 -55.845 1.00 90.31 199 TRP A C 1
ATOM 1591 O O . TRP A 1 199 ? 21.697 -5.875 -56.380 1.00 90.31 199 TRP A O 1
ATOM 1601 N N . HIS A 1 200 ? 19.872 -5.268 -55.212 1.00 91.38 200 HIS A N 1
ATOM 1602 C CA . HIS A 1 200 ? 20.258 -3.864 -55.080 1.00 91.38 200 HIS A CA 1
ATOM 1603 C C . HIS A 1 200 ? 21.543 -3.731 -54.261 1.00 91.38 200 HIS A C 1
ATOM 1605 O O . HIS A 1 200 ? 22.464 -3.042 -54.682 1.00 91.38 200 HIS A O 1
ATOM 1611 N N . LEU A 1 201 ? 21.655 -4.460 -53.146 1.00 88.88 201 LEU A N 1
ATOM 1612 C CA . LEU A 1 201 ? 22.873 -4.519 -52.334 1.00 88.88 201 LEU A CA 1
ATOM 1613 C C . LEU A 1 201 ? 24.084 -4.981 -53.154 1.00 88.88 201 LEU A C 1
ATOM 1615 O O . LEU A 1 201 ? 25.123 -4.329 -53.111 1.00 88.88 201 LEU A O 1
ATOM 1619 N N . ARG A 1 202 ? 23.959 -6.051 -53.952 1.00 89.88 202 ARG A N 1
ATOM 1620 C CA . ARG A 1 202 ? 25.035 -6.495 -54.860 1.00 89.88 202 ARG A CA 1
ATOM 1621 C C . ARG A 1 202 ? 25.411 -5.424 -55.881 1.00 89.88 202 ARG A C 1
ATOM 1623 O O . ARG A 1 202 ? 26.598 -5.206 -56.099 1.00 89.88 202 ARG A O 1
ATOM 1630 N N . PHE A 1 203 ? 24.429 -4.745 -56.466 1.00 89.88 203 PHE A N 1
ATOM 1631 C CA . PHE A 1 203 ? 24.666 -3.665 -57.421 1.00 89.88 203 PHE A CA 1
ATOM 1632 C C . PHE A 1 203 ? 25.393 -2.471 -56.782 1.00 89.88 203 PHE A C 1
ATOM 1634 O O . PHE A 1 203 ? 26.410 -2.018 -57.305 1.00 89.88 203 PHE A O 1
ATOM 1641 N N . TYR A 1 204 ? 24.938 -2.002 -55.616 1.00 88.88 204 TYR A N 1
ATOM 1642 C CA . TYR A 1 204 ? 25.603 -0.923 -54.882 1.00 88.88 204 TYR A CA 1
ATOM 1643 C C . TYR A 1 204 ? 27.011 -1.323 -54.431 1.00 88.88 204 TYR A C 1
ATOM 1645 O O . TYR A 1 204 ? 27.936 -0.531 -54.578 1.00 88.88 204 TYR A O 1
ATOM 1653 N N . LEU A 1 205 ? 27.212 -2.556 -53.952 1.00 88.25 205 LEU A N 1
ATOM 1654 C CA . LEU A 1 205 ? 28.538 -3.071 -53.595 1.00 88.25 205 LEU A CA 1
ATOM 1655 C C . LEU A 1 205 ? 29.467 -3.158 -54.808 1.00 88.25 205 LEU A C 1
ATOM 1657 O O . LEU A 1 205 ? 30.639 -2.803 -54.698 1.00 88.25 205 LEU A O 1
ATOM 1661 N N .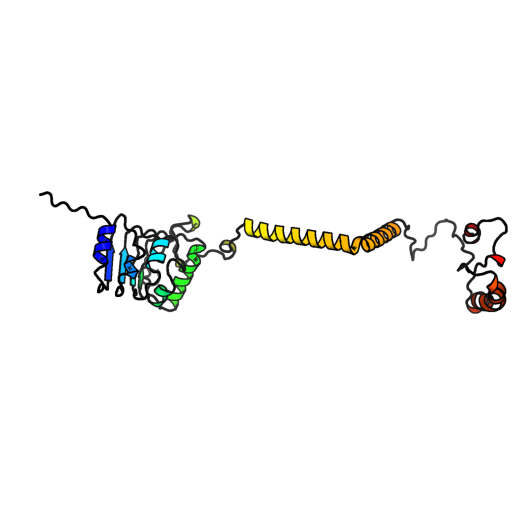 TYR A 1 206 ? 28.957 -3.593 -55.961 1.00 87.81 206 TYR A N 1
ATOM 1662 C CA . TYR A 1 206 ? 29.701 -3.580 -57.217 1.00 87.81 206 TYR A CA 1
ATOM 1663 C C . TYR A 1 206 ? 30.103 -2.150 -57.599 1.00 87.81 206 TYR A C 1
ATOM 1665 O O . TYR A 1 206 ? 31.278 -1.899 -57.858 1.00 87.81 206 TYR A O 1
ATOM 1673 N N . ARG A 1 207 ? 29.169 -1.190 -57.543 1.00 87.56 207 ARG A N 1
ATOM 1674 C CA . ARG A 1 207 ? 29.442 0.224 -57.841 1.00 87.56 207 ARG A CA 1
ATOM 1675 C C . ARG A 1 207 ? 30.455 0.836 -56.871 1.00 87.56 207 ARG A C 1
ATOM 1677 O O . ARG A 1 207 ? 31.346 1.551 -57.312 1.00 87.56 207 ARG A O 1
ATOM 1684 N N . LEU A 1 208 ? 30.368 0.526 -55.577 1.00 84.62 208 LEU A N 1
ATOM 1685 C CA . LEU A 1 208 ? 31.324 0.985 -54.562 1.00 84.62 208 LEU A CA 1
ATOM 1686 C C . LEU A 1 208 ? 32.716 0.375 -54.761 1.00 84.62 208 LEU A C 1
ATOM 1688 O O . LEU A 1 208 ? 33.711 1.085 -54.654 1.00 84.62 208 LEU A O 1
ATOM 1692 N N . ARG A 1 209 ? 32.807 -0.924 -55.081 1.00 85.00 209 ARG A N 1
ATOM 1693 C CA . ARG A 1 209 ? 34.087 -1.574 -55.414 1.00 85.00 209 ARG A CA 1
ATOM 1694 C C . ARG A 1 209 ? 34.700 -0.979 -56.674 1.00 85.00 209 ARG A C 1
ATOM 1696 O O . ARG A 1 209 ? 35.879 -0.653 -56.659 1.00 85.00 209 ARG A O 1
ATOM 1703 N N . ARG A 1 210 ? 33.892 -0.763 -57.714 1.00 76.69 210 ARG A N 1
ATOM 1704 C CA . ARG A 1 210 ? 34.323 -0.101 -58.948 1.00 76.69 210 ARG A CA 1
ATOM 1705 C C . ARG A 1 210 ? 34.783 1.332 -58.684 1.00 76.69 210 ARG A C 1
ATOM 1707 O O . ARG A 1 210 ? 35.836 1.713 -59.163 1.00 76.69 210 ARG A O 1
ATOM 1714 N N . SER A 1 211 ? 34.062 2.095 -57.864 1.00 72.69 211 SER A N 1
ATOM 1715 C CA . SER A 1 211 ? 34.456 3.455 -57.470 1.00 72.69 211 SER A CA 1
ATOM 1716 C C . SER A 1 211 ? 35.749 3.502 -56.653 1.00 72.69 211 SER A C 1
ATOM 1718 O O . SER A 1 211 ? 36.419 4.523 -56.680 1.00 72.69 211 SER A O 1
ATOM 1720 N N . ARG A 1 212 ? 36.090 2.436 -55.917 1.00 72.56 212 ARG A N 1
ATOM 1721 C CA . ARG A 1 212 ? 37.375 2.311 -55.206 1.00 72.56 212 ARG A CA 1
ATOM 1722 C C . ARG A 1 212 ? 38.513 1.808 -56.097 1.00 72.56 212 ARG A C 1
ATOM 1724 O O . ARG A 1 212 ? 39.667 2.000 -55.743 1.00 72.56 212 ARG A O 1
ATOM 1731 N N . GLN A 1 213 ? 38.187 1.127 -57.196 1.00 66.44 213 GLN A N 1
ATOM 1732 C CA . GLN A 1 213 ? 39.144 0.644 -58.197 1.00 66.44 213 GLN A CA 1
ATOM 1733 C C . GLN A 1 213 ? 39.388 1.646 -59.331 1.00 66.44 213 GLN A C 1
ATOM 1735 O O . GLN A 1 213 ? 40.387 1.514 -60.024 1.00 66.44 213 GLN A O 1
ATOM 1740 N N . LEU A 1 214 ? 38.513 2.637 -59.516 1.00 58.56 214 LEU A N 1
ATOM 1741 C CA . LEU A 1 214 ? 38.790 3.821 -60.324 1.00 58.56 214 LEU A CA 1
ATOM 1742 C C . LEU A 1 214 ? 39.803 4.686 -59.558 1.00 58.56 214 LEU A C 1
ATOM 1744 O O . LEU A 1 214 ? 39.457 5.181 -58.481 1.00 58.56 214 LEU A O 1
ATOM 1748 N N . PRO A 1 215 ? 41.036 4.871 -60.065 1.00 50.59 215 PRO A N 1
ATOM 1749 C CA . PRO A 1 215 ? 41.919 5.903 -59.549 1.00 50.59 215 PRO A CA 1
ATOM 1750 C C . PRO A 1 215 ? 41.185 7.236 -59.664 1.00 50.59 215 PRO A C 1
ATOM 1752 O O . PRO A 1 215 ? 40.566 7.522 -60.689 1.00 50.59 215 PRO A O 1
ATOM 1755 N N . SER A 1 216 ? 41.220 8.034 -58.603 1.00 49.31 216 SER A N 1
ATOM 1756 C CA . SER A 1 216 ? 40.698 9.395 -58.598 1.00 49.31 216 SER A CA 1
ATOM 1757 C C . SER A 1 216 ? 41.389 10.221 -59.690 1.00 49.31 216 SER A C 1
ATOM 1759 O O . SER A 1 216 ? 42.440 10.803 -59.436 1.00 49.31 216 SER A O 1
ATOM 1761 N N . GLN A 1 217 ? 40.823 10.296 -60.897 1.00 45.16 217 GLN A N 1
ATOM 1762 C CA . GLN A 1 217 ? 41.146 11.388 -61.808 1.00 45.16 217 GLN A CA 1
ATOM 1763 C C . GLN A 1 217 ? 40.432 12.640 -61.295 1.00 45.16 217 GLN A C 1
ATOM 1765 O O . GLN A 1 217 ? 39.208 12.747 -61.234 1.00 45.16 217 GLN A O 1
ATOM 1770 N N . VAL A 1 218 ? 41.284 13.523 -60.797 1.00 47.47 218 VAL A N 1
ATOM 1771 C CA . VAL A 1 218 ? 41.045 14.782 -60.108 1.00 47.47 218 VAL A CA 1
ATOM 1772 C C . VAL A 1 218 ? 40.391 15.797 -61.056 1.00 47.47 218 VAL A C 1
ATOM 1774 O O . VAL A 1 218 ? 40.963 16.062 -62.111 1.00 47.47 218 VAL A O 1
ATOM 1777 N N . PRO A 1 219 ? 39.278 16.462 -60.697 1.00 38.22 219 PRO A N 1
ATOM 1778 C CA . PRO A 1 219 ? 38.925 17.734 -61.302 1.00 38.22 219 PRO A CA 1
ATOM 1779 C C . PRO A 1 219 ? 39.565 18.860 -60.484 1.00 38.22 219 PRO A C 1
ATOM 1781 O O . PRO A 1 219 ? 39.135 19.155 -59.370 1.00 38.22 219 PRO A O 1
ATOM 1784 N N . GLY A 1 220 ? 40.593 19.489 -61.056 1.00 43.78 220 GLY A N 1
ATOM 1785 C CA . GLY A 1 220 ? 41.118 20.777 -60.596 1.00 43.78 220 GLY A CA 1
ATOM 1786 C C . GLY A 1 220 ? 42.439 20.700 -59.836 1.00 43.78 220 GLY A C 1
ATOM 1787 O O . GLY A 1 220 ? 42.478 20.869 -58.622 1.00 43.78 220 GLY A O 1
ATOM 1788 N N . GLY A 1 221 ? 43.540 20.514 -60.559 1.00 33.78 221 GLY A N 1
ATOM 1789 C CA . GLY A 1 221 ? 44.882 20.690 -60.013 1.00 33.78 221 GLY A CA 1
ATOM 1790 C C . GLY A 1 221 ? 45.910 20.817 -61.128 1.00 33.78 221 GLY A C 1
ATOM 1791 O O . GLY A 1 221 ? 46.288 19.819 -61.727 1.00 33.78 221 GLY A O 1
ATOM 1792 N N . LEU A 1 222 ? 46.340 22.051 -61.404 1.00 43.38 222 LEU A N 1
ATOM 1793 C CA . LEU A 1 222 ? 47.559 22.366 -62.154 1.00 43.38 222 LEU A CA 1
ATOM 1794 C C . LEU A 1 222 ? 48.723 21.522 -61.617 1.00 43.38 222 LEU A C 1
ATOM 1796 O O . LEU A 1 222 ? 49.125 21.725 -60.474 1.00 43.38 222 LEU A O 1
ATOM 1800 N N . LEU A 1 223 ? 49.283 20.629 -62.433 1.00 40.84 223 LEU A N 1
ATOM 1801 C CA . LEU A 1 223 ? 50.547 19.962 -62.133 1.00 40.84 223 LEU A CA 1
ATOM 1802 C C . LEU A 1 223 ? 51.526 20.155 -63.289 1.00 40.84 223 LEU A C 1
ATOM 1804 O O . LEU A 1 223 ? 51.454 19.534 -64.343 1.00 40.84 223 LEU A O 1
ATOM 1808 N N . THR A 1 224 ? 52.463 21.060 -63.038 1.00 40.34 224 THR A N 1
ATOM 1809 C CA . THR A 1 224 ? 53.814 21.050 -63.585 1.00 40.34 224 THR A CA 1
ATOM 1810 C C . THR A 1 224 ? 54.515 19.747 -63.193 1.00 40.34 224 THR A C 1
ATOM 1812 O O . THR A 1 224 ? 54.703 19.494 -62.004 1.00 40.34 224 THR A O 1
ATOM 1815 N N . GLY A 1 225 ? 54.939 18.951 -64.172 1.00 35.56 225 GLY A N 1
ATOM 1816 C CA . GLY A 1 225 ? 55.779 17.770 -63.956 1.00 35.56 225 GLY A CA 1
ATOM 1817 C C . GLY A 1 225 ? 55.526 16.732 -65.038 1.00 35.56 225 GLY A C 1
ATOM 1818 O O . GLY A 1 225 ? 54.462 16.132 -65.052 1.00 35.56 225 GLY A O 1
ATOM 1819 N N . GLY A 1 226 ? 56.469 16.590 -65.972 1.00 46.16 226 GLY A N 1
ATOM 1820 C CA . GLY A 1 226 ? 56.316 15.815 -67.204 1.00 46.16 226 GLY A CA 1
ATOM 1821 C C . GLY A 1 226 ? 55.781 14.393 -67.023 1.00 46.16 226 GLY A C 1
ATOM 1822 O O . GLY A 1 226 ? 56.509 13.508 -66.593 1.00 46.16 226 GLY A O 1
ATOM 1823 N N . GLU A 1 227 ? 54.547 14.194 -67.473 1.00 39.84 227 GLU A N 1
ATOM 1824 C CA . GLU A 1 227 ? 53.978 12.942 -67.965 1.00 39.84 227 GLU A CA 1
ATOM 1825 C C . GLU A 1 227 ? 53.160 13.309 -69.212 1.00 39.84 227 GLU A C 1
ATOM 1827 O O . GLU A 1 227 ? 52.517 14.362 -69.256 1.00 39.84 227 GLU A O 1
ATOM 1832 N N . ALA A 1 228 ? 53.288 12.513 -70.274 1.00 43.69 228 ALA A N 1
ATOM 1833 C CA . ALA A 1 228 ? 52.695 12.799 -71.573 1.00 43.69 228 ALA A CA 1
ATOM 1834 C C . ALA A 1 228 ? 51.171 12.937 -71.444 1.00 43.69 228 ALA A C 1
ATOM 1836 O O . ALA A 1 228 ? 50.485 12.000 -71.046 1.00 43.69 228 ALA A O 1
ATOM 1837 N N . VAL A 1 229 ? 50.646 14.115 -71.780 1.00 47.31 229 VAL A N 1
ATOM 1838 C CA . VAL A 1 229 ? 49.210 14.319 -71.974 1.00 47.31 229 VAL A CA 1
ATOM 1839 C C . VAL A 1 229 ? 48.807 13.446 -73.161 1.00 47.31 229 VAL A C 1
ATOM 1841 O O . VAL A 1 229 ? 49.227 13.732 -74.282 1.00 47.31 229 VAL A O 1
ATOM 1844 N N . GLU A 1 230 ? 48.045 12.374 -72.916 1.00 56.12 230 GLU A N 1
ATOM 1845 C CA . GLU A 1 230 ? 47.371 11.625 -73.982 1.00 56.12 230 GLU A CA 1
ATOM 1846 C C . GLU A 1 230 ? 46.437 12.601 -74.700 1.00 56.12 230 GLU A C 1
ATOM 1848 O O . GLU A 1 230 ? 45.407 13.037 -74.181 1.00 56.12 230 GLU A O 1
ATOM 1853 N N . PHE A 1 231 ? 46.879 13.045 -75.872 1.00 58.16 231 PHE A N 1
ATOM 1854 C CA . PHE A 1 231 ? 46.120 13.921 -76.740 1.00 58.16 231 PHE A CA 1
ATOM 1855 C C . PHE A 1 231 ? 45.057 13.061 -77.409 1.00 58.16 231 PHE A C 1
ATOM 1857 O O . PHE A 1 231 ? 45.377 12.361 -78.355 1.00 58.16 231 PHE A O 1
ATOM 1864 N N . PHE A 1 232 ? 43.810 13.111 -76.939 1.00 69.12 232 PHE A N 1
ATOM 1865 C CA . PHE A 1 232 ? 42.709 12.480 -77.663 1.00 69.12 232 PHE A CA 1
ATOM 1866 C C . PHE A 1 232 ? 42.405 13.309 -78.928 1.00 69.12 232 PHE A C 1
ATOM 1868 O O . PHE A 1 232 ? 42.041 14.491 -78.826 1.00 69.12 232 PHE A O 1
ATOM 1875 N N . PRO A 1 233 ? 42.584 12.748 -80.138 1.00 71.88 233 PRO A N 1
ATOM 1876 C CA . PRO A 1 233 ? 42.379 13.483 -81.380 1.00 71.88 233 PRO A CA 1
ATOM 1877 C C . PRO A 1 233 ? 40.895 13.681 -81.707 1.00 71.88 233 PRO A C 1
ATOM 1879 O O . PRO A 1 233 ? 40.577 14.561 -82.504 1.00 71.88 233 PRO A O 1
ATOM 1882 N N . PHE A 1 234 ? 39.998 12.931 -81.059 1.00 81.19 234 PHE A N 1
ATOM 1883 C CA . PHE A 1 234 ? 38.553 12.969 -81.280 1.00 81.19 234 PHE A CA 1
ATOM 1884 C C . PHE A 1 234 ? 37.787 13.122 -79.962 1.00 81.19 234 PHE A C 1
ATOM 1886 O O . PHE A 1 234 ? 38.218 12.630 -78.920 1.00 81.19 234 PHE A O 1
ATOM 1893 N N . ASP A 1 235 ? 36.636 13.787 -80.027 1.00 84.44 235 ASP A N 1
ATOM 1894 C CA . ASP A 1 235 ? 35.754 14.055 -78.888 1.00 84.44 235 ASP A CA 1
ATOM 1895 C C . ASP A 1 235 ? 34.709 12.943 -78.694 1.00 84.44 235 ASP A C 1
ATOM 1897 O O . ASP A 1 235 ? 34.253 12.694 -77.575 1.00 84.44 235 ASP A O 1
ATOM 1901 N N . ALA A 1 236 ? 34.330 12.249 -79.774 1.00 84.38 236 ALA A N 1
ATOM 1902 C CA . ALA A 1 236 ? 33.423 11.106 -79.727 1.00 84.38 236 ALA A CA 1
ATOM 1903 C C . ALA A 1 236 ? 33.660 10.113 -80.878 1.00 84.38 236 ALA A C 1
ATOM 1905 O O . ALA A 1 236 ? 34.119 10.476 -81.959 1.00 84.38 236 ALA A O 1
ATOM 1906 N N . TYR A 1 237 ? 33.300 8.851 -80.634 1.00 85.19 237 TYR A N 1
ATOM 1907 C CA . TYR A 1 237 ? 33.250 7.786 -81.636 1.00 85.19 237 TYR A CA 1
ATOM 1908 C C . TYR A 1 237 ? 31.836 7.679 -82.211 1.00 85.19 237 TYR A C 1
ATOM 1910 O O . TYR A 1 237 ? 30.878 7.507 -81.448 1.00 85.19 237 TYR A O 1
ATOM 1918 N N . LEU A 1 238 ? 31.698 7.749 -83.536 1.00 87.62 238 LEU A N 1
ATOM 1919 C CA . LEU A 1 238 ? 30.410 7.584 -84.200 1.00 87.62 238 LEU A CA 1
ATOM 1920 C C . LEU A 1 238 ? 30.181 6.107 -84.549 1.00 87.62 238 LEU A C 1
ATOM 1922 O O . LEU A 1 238 ? 30.756 5.585 -85.495 1.00 87.62 238 LEU A O 1
ATOM 1926 N N . ALA A 1 239 ? 29.312 5.432 -83.793 1.00 86.56 239 ALA A N 1
ATOM 1927 C CA . ALA A 1 239 ? 28.869 4.077 -84.117 1.00 86.56 239 ALA A CA 1
ATOM 1928 C C . ALA A 1 239 ? 27.656 4.131 -85.059 1.00 86.56 239 ALA A C 1
ATOM 1930 O O . ALA A 1 239 ? 26.590 4.595 -84.648 1.00 86.56 239 ALA A O 1
ATOM 1931 N N . HIS A 1 240 ? 27.797 3.638 -86.289 1.00 85.31 240 HIS A N 1
ATOM 1932 C CA . HIS A 1 240 ? 26.729 3.659 -87.292 1.00 85.31 240 HIS A CA 1
ATOM 1933 C C . HIS A 1 240 ? 26.654 2.367 -88.123 1.00 85.31 240 HIS A C 1
ATOM 1935 O O . HIS A 1 240 ? 27.461 1.451 -87.976 1.00 85.31 240 HIS A O 1
ATOM 1941 N N . SER A 1 241 ? 25.629 2.285 -88.973 1.00 86.62 241 SER A N 1
ATOM 1942 C CA . SER A 1 241 ? 25.466 1.254 -90.001 1.00 86.62 241 SER A CA 1
ATOM 1943 C C . SER A 1 241 ? 26.089 1.720 -91.320 1.00 86.62 241 SER A C 1
ATOM 1945 O O . SER A 1 241 ? 26.086 2.912 -91.622 1.00 86.62 241 SER A O 1
ATOM 1947 N N . ALA A 1 242 ? 26.556 0.784 -92.150 1.00 83.00 242 ALA A N 1
ATOM 1948 C CA . ALA A 1 242 ? 27.087 1.083 -93.484 1.00 83.00 242 ALA A CA 1
ATOM 1949 C C . ALA A 1 242 ? 26.036 1.684 -94.442 1.00 83.00 242 ALA A C 1
ATOM 1951 O O . ALA A 1 242 ? 26.393 2.327 -95.421 1.00 83.00 242 ALA A O 1
ATOM 1952 N N . GLN A 1 243 ? 24.739 1.476 -94.176 1.00 88.94 243 GLN A N 1
ATOM 1953 C CA . GLN A 1 243 ? 23.654 2.035 -94.999 1.00 88.94 243 GLN A CA 1
ATOM 1954 C C . GLN A 1 243 ? 23.463 3.543 -94.795 1.00 88.94 243 GLN A C 1
ATOM 1956 O O . GLN A 1 243 ? 22.886 4.197 -95.656 1.00 88.94 243 GLN A O 1
ATOM 1961 N N . ASP A 1 244 ? 23.950 4.084 -93.677 1.00 89.88 244 ASP A N 1
ATOM 1962 C CA . ASP A 1 244 ? 23.730 5.478 -93.284 1.00 89.88 244 ASP A CA 1
ATOM 1963 C C . ASP A 1 244 ? 24.920 6.383 -93.650 1.00 89.88 244 ASP A C 1
ATOM 1965 O O . ASP A 1 244 ? 24.939 7.557 -93.287 1.00 89.88 244 ASP A O 1
ATOM 1969 N N . LEU A 1 245 ? 25.920 5.849 -94.366 1.00 87.38 245 LEU A N 1
ATOM 1970 C CA . LEU A 1 245 ? 27.188 6.530 -94.637 1.00 87.38 245 LEU A CA 1
ATOM 1971 C C . LEU A 1 245 ? 27.005 7.827 -95.438 1.00 87.38 245 LEU A C 1
ATOM 1973 O O . LEU A 1 245 ? 27.600 8.848 -95.096 1.00 87.38 245 LEU A O 1
ATOM 1977 N N . ASP A 1 246 ? 26.149 7.793 -96.463 1.00 89.31 246 ASP A N 1
ATOM 1978 C CA . ASP A 1 246 ? 25.887 8.944 -97.335 1.00 89.31 246 ASP A CA 1
ATOM 1979 C C . ASP A 1 246 ? 25.289 10.107 -96.529 1.00 89.31 246 ASP A C 1
ATOM 1981 O O . ASP A 1 246 ? 25.774 11.233 -96.576 1.00 89.31 246 ASP A O 1
ATOM 1985 N N . TRP A 1 247 ? 24.293 9.817 -95.685 1.00 91.94 247 TRP A N 1
ATOM 1986 C CA . TRP A 1 247 ? 23.683 10.820 -94.810 1.00 91.94 247 TRP A CA 1
ATOM 1987 C C . TRP A 1 247 ? 24.666 11.348 -93.755 1.00 91.94 247 TRP A C 1
ATOM 1989 O O . TRP A 1 247 ? 24.665 12.539 -93.441 1.00 91.94 247 TRP A O 1
ATOM 1999 N N . ILE A 1 248 ? 25.531 10.485 -93.212 1.00 90.44 248 ILE A N 1
ATOM 2000 C CA . ILE A 1 248 ? 26.547 10.905 -92.242 1.00 90.44 248 ILE A CA 1
ATOM 2001 C C . ILE A 1 248 ? 27.515 11.910 -92.873 1.00 90.44 248 ILE A C 1
ATOM 2003 O O . ILE A 1 248 ? 27.800 12.940 -92.261 1.00 90.44 248 ILE A O 1
ATOM 2007 N N . HIS A 1 249 ? 28.001 11.638 -94.084 1.00 86.88 249 HIS A N 1
ATOM 2008 C CA . HIS A 1 249 ? 28.940 12.521 -94.771 1.00 86.88 249 HIS A CA 1
ATOM 2009 C C . HIS A 1 249 ? 28.307 13.827 -95.247 1.00 86.88 249 HIS A C 1
ATOM 2011 O O . HIS A 1 249 ? 28.934 14.877 -95.102 1.00 86.88 249 HIS A O 1
ATOM 2017 N N . ASP A 1 250 ? 27.086 13.766 -95.775 1.00 88.94 250 ASP A N 1
ATOM 2018 C CA . ASP A 1 250 ? 26.465 14.916 -96.432 1.00 88.94 250 ASP A CA 1
ATOM 2019 C C . ASP A 1 250 ? 25.727 15.844 -95.454 1.00 88.94 250 ASP A C 1
ATOM 2021 O O . ASP A 1 250 ? 25.662 17.049 -95.690 1.00 88.94 250 ASP A O 1
ATOM 2025 N N . GLU A 1 251 ? 25.206 15.317 -94.340 1.00 90.88 251 GLU A N 1
ATOM 2026 C CA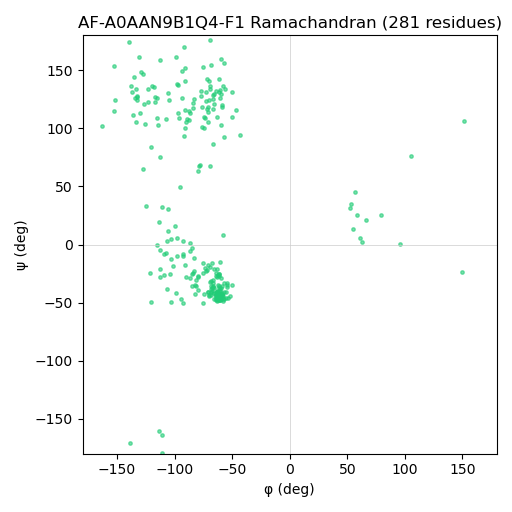 . GLU A 1 251 ? 24.353 16.075 -93.410 1.00 90.88 251 GLU A CA 1
ATOM 2027 C C . GLU A 1 251 ? 24.942 16.144 -91.992 1.00 90.88 251 GLU A C 1
ATOM 2029 O O . GLU A 1 251 ? 25.048 17.225 -91.406 1.00 90.88 251 GLU A O 1
ATOM 2034 N N . LEU A 1 252 ? 25.353 15.005 -91.417 1.00 89.69 252 LEU A N 1
ATOM 2035 C CA . LEU A 1 252 ? 25.748 14.945 -90.003 1.00 89.69 252 LEU A CA 1
ATOM 2036 C C . LEU A 1 252 ? 27.127 15.563 -89.737 1.00 89.69 252 LEU A C 1
ATOM 2038 O O . LEU A 1 252 ? 27.269 16.369 -88.817 1.00 89.69 252 LEU A O 1
ATOM 2042 N N . LEU A 1 253 ? 28.152 15.176 -90.502 1.00 89.44 253 LEU A N 1
ATOM 2043 C CA . LEU A 1 253 ? 29.521 15.655 -90.293 1.00 89.44 253 LEU A CA 1
ATOM 2044 C C . LEU A 1 253 ? 29.657 17.169 -90.503 1.00 89.44 253 LEU A C 1
ATOM 2046 O O . LEU A 1 253 ? 30.272 17.807 -89.649 1.00 89.44 253 LEU A O 1
ATOM 2050 N N . PRO A 1 254 ? 29.058 17.792 -91.538 1.00 88.88 254 PRO A N 1
ATOM 2051 C CA . PRO A 1 254 ? 29.094 19.244 -91.679 1.00 88.88 254 PRO A CA 1
ATOM 2052 C C . PRO A 1 254 ? 28.470 19.958 -90.475 1.00 88.88 254 PRO A C 1
ATOM 2054 O O . PRO A 1 254 ? 29.052 20.903 -89.950 1.00 88.88 254 PRO A O 1
ATOM 2057 N N . LEU A 1 255 ? 27.332 19.475 -89.976 1.00 89.81 255 LEU A N 1
ATOM 2058 C CA . LEU A 1 255 ? 26.649 20.099 -88.844 1.00 89.81 255 LEU A CA 1
ATOM 2059 C C . LEU A 1 255 ? 27.450 19.949 -87.539 1.00 89.81 255 LEU A C 1
ATOM 2061 O O . LEU A 1 255 ? 27.614 20.900 -86.777 1.00 89.81 255 LEU A O 1
ATOM 2065 N N . VAL A 1 256 ? 28.003 18.766 -87.275 1.00 89.00 256 VAL A N 1
ATOM 2066 C CA . VAL A 1 256 ? 28.698 18.496 -86.008 1.00 89.00 256 VAL A CA 1
ATOM 2067 C C . VAL A 1 256 ? 30.146 19.003 -86.005 1.00 89.00 256 VAL A C 1
ATOM 2069 O O . VAL A 1 256 ? 30.575 19.606 -85.018 1.00 89.00 256 VAL A O 1
ATOM 2072 N N . GLU A 1 257 ? 30.898 18.806 -87.091 1.00 89.00 257 GLU A N 1
ATOM 2073 C CA . GLU A 1 257 ? 32.311 19.201 -87.158 1.00 89.00 257 GLU A CA 1
ATOM 2074 C C . GLU A 1 257 ? 32.488 20.689 -87.498 1.00 89.00 257 GLU A C 1
ATOM 2076 O O . GLU A 1 257 ? 33.395 21.325 -86.959 1.00 89.00 257 GLU A O 1
ATOM 2081 N N . VAL A 1 258 ? 31.621 21.278 -88.336 1.00 83.81 258 VAL A N 1
ATOM 2082 C CA . VAL A 1 258 ? 31.751 22.689 -88.752 1.00 83.81 258 VAL A CA 1
ATOM 2083 C C . VAL A 1 258 ? 30.946 23.627 -87.857 1.00 83.81 258 VAL A C 1
ATOM 2085 O O . VAL A 1 258 ? 31.501 24.616 -87.381 1.00 83.81 258 VAL A O 1
ATOM 2088 N N . GLU A 1 259 ? 29.662 23.348 -87.604 1.00 83.19 259 GLU A N 1
ATOM 2089 C CA . GLU A 1 259 ? 28.834 24.267 -86.802 1.00 83.19 259 GLU A CA 1
ATOM 2090 C C . GLU A 1 259 ? 29.077 24.116 -85.296 1.00 83.19 259 GLU A C 1
ATOM 2092 O O . GLU A 1 259 ? 29.126 25.114 -84.573 1.00 83.19 259 GLU A O 1
ATOM 2097 N N . HIS A 1 260 ? 29.255 22.882 -84.813 1.00 84.94 260 HIS A N 1
ATOM 2098 C CA . HIS A 1 260 ? 29.465 22.599 -83.389 1.00 84.94 260 HIS A CA 1
ATOM 2099 C C . HIS A 1 260 ? 30.936 22.418 -82.988 1.00 84.94 260 HIS A C 1
ATOM 2101 O O . HIS A 1 260 ? 31.231 22.402 -81.790 1.00 84.94 260 HIS A O 1
ATOM 2107 N N . GLY A 1 261 ? 31.857 22.333 -83.953 1.00 82.81 261 GLY A N 1
ATOM 2108 C CA . GLY A 1 261 ? 33.301 22.289 -83.707 1.00 82.81 261 GLY A CA 1
ATOM 2109 C C . GLY A 1 261 ? 33.794 21.034 -82.979 1.00 82.81 261 GLY A C 1
ATOM 2110 O O . GLY A 1 261 ? 34.860 21.079 -82.366 1.00 82.81 261 GLY A O 1
ATOM 2111 N N . LEU A 1 262 ? 33.025 19.940 -83.005 1.00 87.88 262 LEU A N 1
ATOM 2112 C CA . LEU A 1 262 ? 33.402 18.659 -82.400 1.00 87.88 262 LEU A CA 1
ATOM 2113 C C . LEU A 1 262 ? 34.128 17.783 -83.421 1.00 87.88 262 LEU A C 1
ATOM 2115 O O . LEU A 1 262 ? 33.720 17.717 -84.573 1.00 87.88 262 LEU A O 1
ATOM 2119 N N . ARG A 1 263 ? 35.170 17.062 -83.004 1.00 83.88 263 ARG A N 1
ATOM 2120 C CA . ARG A 1 263 ? 35.901 16.128 -83.876 1.00 83.88 263 ARG A CA 1
ATOM 2121 C C . ARG A 1 263 ? 35.388 14.712 -83.661 1.00 83.88 263 ARG A C 1
ATOM 2123 O O . ARG A 1 263 ? 35.581 14.150 -82.582 1.00 83.88 263 ARG A O 1
ATOM 2130 N N . LEU A 1 264 ? 34.747 14.126 -84.667 1.00 87.50 264 LEU A N 1
ATOM 2131 C CA . LEU A 1 264 ? 34.222 12.763 -84.579 1.00 87.50 264 LEU A CA 1
ATOM 2132 C C . LEU A 1 264 ? 35.187 11.769 -85.226 1.00 87.50 264 LEU A C 1
ATOM 2134 O O . LEU A 1 264 ? 35.721 12.038 -86.296 1.00 87.50 264 LEU A O 1
ATOM 2138 N N . PHE A 1 265 ? 35.391 10.611 -84.596 1.00 86.50 265 PHE A N 1
ATOM 2139 C CA . PHE A 1 265 ? 36.041 9.476 -85.255 1.00 86.50 265 PHE A CA 1
ATOM 2140 C C . PHE A 1 265 ? 34.993 8.697 -86.051 1.00 86.50 265 PHE A C 1
ATOM 2142 O O . PHE A 1 265 ? 34.023 8.204 -85.461 1.00 86.50 265 PHE A O 1
ATOM 2149 N N . VAL A 1 266 ? 35.213 8.561 -87.360 1.00 86.62 266 VAL A N 1
ATOM 2150 C CA . VAL A 1 266 ? 34.392 7.732 -88.258 1.00 86.62 266 VAL A CA 1
ATOM 2151 C C . VAL A 1 266 ? 35.248 6.590 -88.791 1.00 86.62 266 VAL A C 1
ATOM 2153 O O . VAL A 1 266 ? 36.326 6.828 -89.335 1.00 86.62 266 VAL A O 1
ATOM 2156 N N . GLU A 1 267 ? 34.783 5.348 -88.638 1.00 83.75 267 GLU A N 1
ATOM 2157 C CA . GLU A 1 267 ? 35.582 4.151 -88.928 1.00 83.75 267 GLU A CA 1
ATOM 2158 C C . GLU A 1 267 ? 36.057 4.111 -90.390 1.00 83.75 267 GLU A C 1
ATOM 2160 O O . GLU A 1 267 ? 37.230 3.869 -90.650 1.00 83.75 267 GLU A O 1
ATOM 2165 N N . GLU A 1 268 ? 35.209 4.441 -91.359 1.00 80.62 268 GLU A N 1
ATOM 2166 C CA . GLU A 1 268 ? 35.548 4.398 -92.785 1.00 80.62 268 GLU A CA 1
ATOM 2167 C C . GLU A 1 268 ? 36.514 5.511 -93.226 1.00 80.62 268 GLU A C 1
ATOM 2169 O O . GLU A 1 268 ? 37.191 5.361 -94.245 1.00 80.62 268 GLU A O 1
ATOM 2174 N N . ARG A 1 269 ? 36.598 6.616 -92.470 1.00 81.25 269 ARG A N 1
ATOM 2175 C CA . ARG A 1 269 ? 37.466 7.769 -92.770 1.00 81.25 269 ARG A CA 1
ATOM 2176 C C . ARG A 1 269 ? 38.806 7.686 -92.043 1.00 81.25 269 ARG A C 1
ATOM 2178 O O . ARG A 1 269 ? 39.850 7.921 -92.647 1.00 81.25 269 ARG A O 1
ATOM 2185 N N . ASP A 1 270 ? 38.756 7.379 -90.750 1.00 81.12 270 ASP A N 1
ATOM 2186 C CA . ASP A 1 270 ? 39.855 7.601 -89.809 1.00 81.12 270 ASP A CA 1
ATOM 2187 C C . ASP A 1 270 ? 40.526 6.287 -89.355 1.00 81.12 270 ASP A C 1
ATOM 2189 O O . ASP A 1 270 ? 41.578 6.311 -88.709 1.00 81.12 270 ASP A O 1
ATOM 2193 N N . SER A 1 271 ? 39.962 5.121 -89.706 1.00 80.75 271 SER A N 1
ATOM 2194 C CA . SER A 1 271 ? 40.543 3.817 -89.365 1.00 80.75 271 SER A CA 1
ATOM 2195 C C . SER A 1 271 ? 41.729 3.462 -90.264 1.00 80.75 271 SER A C 1
ATOM 2197 O O . 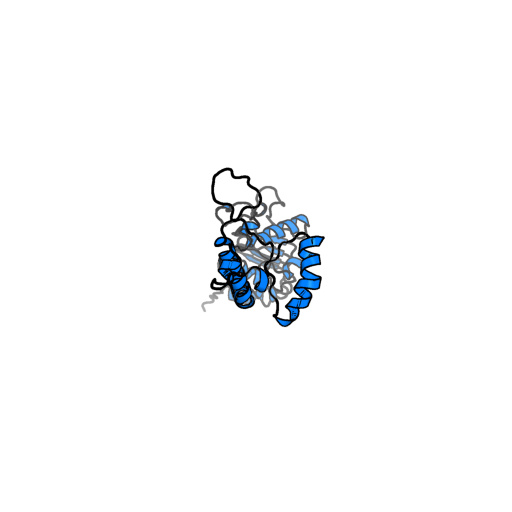SER A 1 271 ? 41.669 3.521 -91.492 1.00 80.75 271 SER A O 1
ATOM 2199 N N . ILE A 1 272 ? 42.826 3.030 -89.644 1.00 76.62 272 ILE A N 1
ATOM 2200 C CA . ILE A 1 272 ? 44.005 2.521 -90.347 1.00 76.62 272 ILE A CA 1
ATOM 2201 C C . ILE A 1 272 ? 43.765 1.040 -90.692 1.00 76.62 272 ILE A C 1
ATOM 2203 O O . ILE A 1 272 ? 43.508 0.242 -89.786 1.00 76.62 272 ILE A O 1
ATOM 2207 N N . PRO A 1 273 ? 43.889 0.622 -91.965 1.00 73.56 273 PRO A N 1
ATOM 2208 C CA . PRO A 1 273 ? 43.723 -0.779 -92.337 1.00 73.56 273 PRO A CA 1
ATOM 2209 C C . PRO A 1 273 ? 44.745 -1.680 -91.627 1.00 73.56 273 PRO A C 1
ATOM 2211 O O . PRO A 1 273 ? 45.952 -1.463 -91.726 1.00 73.56 273 PRO A O 1
ATOM 2214 N N . GLY A 1 274 ? 44.264 -2.723 -90.943 1.00 67.69 274 GLY A N 1
ATOM 2215 C CA . GLY A 1 274 ? 45.105 -3.739 -90.298 1.00 67.69 274 GLY A CA 1
ATOM 2216 C C . GLY A 1 274 ? 45.406 -3.530 -88.807 1.00 67.69 274 GLY A C 1
ATOM 2217 O O . GLY A 1 274 ? 46.085 -4.376 -88.227 1.00 67.69 274 GLY A O 1
ATOM 2218 N N . SER A 1 275 ? 44.897 -2.472 -88.167 1.00 72.00 275 SER A N 1
ATOM 2219 C CA . SER A 1 275 ? 44.895 -2.314 -86.701 1.00 72.00 275 SER A CA 1
ATOM 2220 C C . SER A 1 275 ? 43.542 -2.692 -86.082 1.00 72.00 275 SER A C 1
ATOM 2222 O O . SER A 1 275 ? 42.525 -2.784 -86.771 1.00 72.00 275 SER A O 1
ATOM 2224 N N . LEU A 1 276 ? 43.524 -2.953 -84.769 1.00 65.19 276 LEU A N 1
ATOM 2225 C CA . LEU A 1 276 ? 42.277 -3.171 -84.032 1.00 65.19 276 LEU A CA 1
ATOM 2226 C C . LEU A 1 276 ? 41.525 -1.842 -83.886 1.00 65.19 276 LEU A C 1
ATOM 2228 O O . LEU A 1 276 ? 42.135 -0.808 -83.628 1.00 65.19 276 LEU A O 1
ATOM 2232 N N . ILE A 1 277 ? 40.193 -1.880 -83.975 1.00 63.97 277 ILE A N 1
ATOM 2233 C CA . ILE A 1 277 ? 39.330 -0.689 -83.849 1.00 63.97 277 ILE A CA 1
ATOM 2234 C C . ILE A 1 277 ? 39.596 0.051 -82.529 1.00 63.97 277 ILE A C 1
ATOM 2236 O O . ILE A 1 277 ? 39.698 1.273 -82.513 1.00 63.97 277 ILE A O 1
ATOM 2240 N N . VAL A 1 278 ? 39.789 -0.688 -81.430 1.00 62.09 278 VAL A N 1
ATOM 2241 C CA . VAL A 1 278 ? 40.098 -0.103 -80.113 1.00 62.09 278 VAL A CA 1
ATOM 2242 C C . VAL A 1 278 ? 41.405 0.695 -80.152 1.00 62.09 278 VAL A C 1
ATOM 2244 O O . VAL A 1 278 ? 41.445 1.795 -79.613 1.00 62.09 278 VAL A O 1
ATOM 2247 N N . ASP A 1 279 ? 42.423 0.197 -80.860 1.00 63.09 279 ASP A N 1
ATOM 2248 C CA . ASP A 1 279 ? 43.728 0.859 -80.983 1.00 63.09 279 ASP A CA 1
ATOM 2249 C C . ASP A 1 279 ? 43.673 2.110 -81.880 1.00 63.09 279 ASP A C 1
ATOM 2251 O O . ASP A 1 279 ? 44.523 2.991 -81.756 1.00 63.09 279 ASP A O 1
ATOM 2255 N N . ASN A 1 280 ? 42.690 2.203 -82.786 1.00 60.72 280 ASN A N 1
ATOM 2256 C CA . ASN A 1 280 ? 42.473 3.397 -83.612 1.00 60.72 280 ASN A CA 1
ATOM 2257 C C . ASN A 1 280 ? 41.737 4.509 -82.853 1.00 60.72 280 ASN A C 1
ATOM 2259 O O . ASN A 1 280 ? 41.948 5.679 -83.155 1.00 60.72 280 ASN A O 1
ATOM 2263 N N . ILE A 1 281 ? 40.919 4.160 -81.854 1.00 60.03 281 ILE A N 1
ATOM 2264 C CA . ILE A 1 281 ? 40.156 5.131 -81.052 1.00 60.03 281 ILE A CA 1
ATOM 2265 C C . ILE A 1 281 ? 41.019 5.747 -79.938 1.00 60.03 281 ILE A C 1
ATOM 2267 O O . ILE A 1 281 ? 40.795 6.891 -79.550 1.00 60.03 281 ILE A O 1
ATOM 2271 N N . THR A 1 282 ? 41.999 5.009 -79.406 1.00 58.38 282 THR A N 1
ATOM 2272 C CA . THR A 1 282 ? 42.811 5.428 -78.245 1.00 58.38 282 THR A CA 1
ATOM 2273 C C . THR A 1 282 ? 44.185 6.004 -78.603 1.00 58.38 282 THR A C 1
ATOM 2275 O O . THR A 1 282 ? 45.065 6.026 -77.746 1.00 58.38 282 THR A O 1
ATOM 2278 N N . LYS A 1 283 ? 44.410 6.384 -79.862 1.00 54.94 283 LYS A N 1
ATOM 2279 C CA . LYS A 1 283 ? 45.707 6.875 -80.350 1.00 54.94 283 LYS A CA 1
ATOM 2280 C C . LYS A 1 283 ? 45.911 8.364 -80.136 1.00 54.94 283 LYS A C 1
ATOM 2282 O O . LYS A 1 283 ? 44.907 9.093 -80.253 1.00 54.94 283 LYS A O 1
#

Secondary structure (DSSP, 8-state):
--------HHHHHHHHTT-TT--EEEEE--TT----TTTTTT-TT--EEEEESS---HHHHHHHHTT--S--EEE--SS------TTTS-HHHHTT--EEE-TT--EE-SGGGHHHHHHHHHHHHHT-SEETTSTTSSTT----BEEESTTTTT-BGGG----HHHHS---HHHHHHHHHHHHHHHHHHHHHHHHHTHHHHHHHHHHHHHHHHS----SS----S-------S-SEE----GGGHHHIIIIIHIIIIIIS---EE-HHHHPPTTS-HHHHH--

Solvent-accessible surface area (backbone atoms only — not comparable to full-atom values): 16153 Å² total; per-residue (Å²): 132,87,87,80,80,89,78,55,73,68,56,56,54,60,68,50,53,78,47,49,82,41,40,68,49,79,49,68,57,43,90,83,35,65,68,57,46,61,58,54,63,54,28,75,48,29,29,33,44,35,48,32,47,28,58,39,36,30,72,45,47,11,48,23,38,45,89,30,65,52,38,27,30,43,33,44,23,38,23,50,33,33,52,43,39,65,64,37,56,25,71,57,29,64,76,37,39,41,35,39,24,64,29,55,22,51,22,35,64,49,61,70,24,49,58,38,49,54,49,53,51,52,30,55,75,69,64,62,37,50,54,51,57,43,71,81,80,56,103,82,65,63,41,46,30,17,52,27,50,80,95,40,43,75,37,53,43,87,76,62,80,72,56,66,84,75,55,47,84,79,48,63,68,58,56,52,50,52,54,50,50,54,52,53,52,50,51,52,52,48,51,51,49,50,64,75,40,44,67,60,52,50,51,51,51,49,52,53,51,48,59,69,68,47,76,84,81,76,89,84,75,95,71,92,72,98,69,86,77,84,63,70,80,48,79,45,76,61,87,79,60,84,87,49,48,66,55,38,63,74,52,48,44,53,50,40,40,65,74,65,64,45,43,69,42,40,65,94,79,67,52,62,89,92,63,57,71,70,62,58,72,74,80

Foldseek 3Di:
DDPDDDDDPVNVLVVQLVVQQAAEDAAEQPAADQDALCSLVSNLNHAEYHQEQYAYEQQSQLSNCVPRQRHAEYHHANYAYAAHDCSSQPPNNVVRYAEDEHFNYQYALDLRRPRVLVVVVVCVVVVRHHYPLCPPPDPDDRRQAHNDDPVRHRPHSNPRDDDPVRNPPPPVVVVCVVVVVVVVVVVVVVVVVCVVCVVVVVVVVVVVVVVVVPDPPDDDDDDDDDDDDQDQPFPEEDDDDPVCVVVCVPPVCCCCCPVVVGGYDDCVPQPDPPDDPVVSRRD

Nearest PDB structures (foldseek):
  4qc0-assembly1_A  TM=8.384E-01  e=3.524E-07  Homo sapiens
  5zsc-assembly1_B  TM=6.895E-01  e=3.974E-07  Macaca mulatta
  6ty5-assembly1_A  TM=6.642E-01  e=2.459E-07  Homo sapiens
  7r54-assembly1_A  TM=6.668E-01  e=5.363E-07  Homo sapiens
  5awb-assembly1_A-2  TM=6.151E-01  e=3.742E-07  Homo sapiens